Protein 6T02 (pdb70)

Organism: Homo sapiens (NCBI:txid9606)

Sequence (319 aa):
GTSKLKYVLQDARFFLIKSNNHENVSLAKAKGVWSTLPVNEKKLNLAFRSARSVILIFSVRESGKFQGFARLSSESHHGGSPIHWVLGGVFKIDWICRRELPFTKSAHLTNPWNEHKPVKIGRDGQEIELECGTQQLCLLFPPDESIDLYQVIHKMGTSKLKYVLQDARFFLIKSNNHHENVSLAKAKGVWSSTLPVNEKKLNLAFRSARSVILIFSVRESGKFQGFARLSSESHHGGSPIHWVLPAGMSAKMMLGGVFKIDWICRRELPFTKSAHLTNPWNEHKPVKIGRDGQEIELECGTQLCLLFPPDEESIDLYQVIHKM

Foldseek 3Di:
DCVLVVVQLVQEWEWEAEAQDPVQVVLCVVPQKDDDDPVLLVVVLVRVVPTSWYKYFYDYPPPQKTQFMWTFLDRFDDDDDDGPDDPGGMTGIGTQTRHMGGLVQQCVAFFVQVVRHGPVDDDGGRIGDSVSRSVVNVSGDGDVVDDCPVVVVSD/DCPLVCVLQVWEWEWEAEAQDVVQVVLCQVQQKDFDDDVLLVVVLVRVVVTSWYKYWYDYPPPQKIQFMWTFPDRFDPDDDQRPDDDDPPDDSVPTTGMTGIGTQARHIDGLVQQCVAFFVQVVRHGPVDDDGGRIGDSVSRSVVNVSDDHDPVDDCVVVVVSD

Structure (mmCIF, N/CA/C/O backbone):
data_6T02
#
_entry.id   6T02
#
_cell.length_a   39.647
_cell.length_b   103.260
_cell.length_c   42.431
_cell.angle_alpha   90.000
_cell.angle_beta   104.933
_cell.angle_gamma   90.000
#
_symmetry.space_group_name_H-M   'P 1 21 1'
#
loop_
_entity.id
_entity.type
_entity.pdbx_description
1 polymer YTHDC1
2 non-polymer (~{S})-phenyl-[(2~{S})-pyrrolidin-2-yl]methanol
3 non-polymer 'SULFATE ION'
4 water water
#
loop_
_atom_site.group_PDB
_atom_site.id
_atom_site.type_symbol
_atom_site.label_atom_id
_atom_site.label_alt_id
_atom_site.label_comp_id
_atom_site.label_asym_id
_atom_site.label_entity_id
_atom_site.label_seq_id
_atom_site.pdbx_PDB_ins_code
_atom_site.Cartn_x
_atom_site.Cartn_y
_atom_site.Cartn_z
_atom_site.occupancy
_atom_site.B_iso_or_equiv
_atom_site.auth_seq_id
_atom_site.auth_comp_id
_atom_site.auth_asym_id
_atom_site.auth_atom_id
_atom_site.pdbx_PDB_model_num
ATOM 1 N N . GLY A 1 18 ? 3.03642 -41.71893 5.11626 1.000 27.77825 344 GLY A N 1
ATOM 2 C CA . GLY A 1 18 ? 2.00171 -40.70429 5.22704 1.000 21.37476 344 GLY A CA 1
ATOM 3 C C . GLY A 1 18 ? 2.37994 -39.59195 6.18317 1.000 20.87221 344 GLY A C 1
ATOM 4 O O . GLY A 1 18 ? 3.43331 -39.64018 6.81790 1.000 25.80680 344 GLY A O 1
ATOM 5 N N . THR A 1 19 ? 1.51832 -38.58022 6.28628 1.000 17.43217 345 THR A N 1
ATOM 6 C CA . THR A 1 19 ? 1.75452 -37.44764 7.17686 1.000 17.09847 345 THR A CA 1
ATOM 7 C C . THR A 1 19 ? 0.62389 -37.22769 8.17393 1.000 13.39867 345 THR A C 1
ATOM 8 O O . THR A 1 19 ? 0.65462 -36.23758 8.91485 1.000 14.27737 345 THR A O 1
ATOM 12 N N . SER A 1 20 ? -0.37809 -38.10773 8.21050 1.000 13.36989 346 SER A N 1
ATOM 13 C CA . SER A 1 20 ? -1.56937 -37.82149 9.00720 1.000 11.75966 346 SER A CA 1
ATOM 14 C C . SER A 1 20 ? -1.28513 -37.88931 10.50292 1.000 11.12386 346 SER A C 1
ATOM 15 O O . SER A 1 20 ? -1.71740 -37.01236 11.26050 1.000 11.28547 346 SER A O 1
ATOM 18 N N . LYS A 1 21 ? -0.58646 -38.93130 10.96074 1.000 12.00919 347 LYS A N 1
ATOM 19 C CA . LYS A 1 21 ? -0.26673 -38.99802 12.38500 1.000 11.59680 347 LYS A CA 1
ATOM 20 C C . LYS A 1 21 ? 0.64493 -37.84732 12.79595 1.000 11.00955 347 LYS A C 1
ATOM 21 O O . LYS A 1 21 ? 0.50564 -37.29843 13.89557 1.000 11.20236 347 LYS A O 1
ATOM 27 N N . LEU A 1 22 ? 1.58318 -37.47011 11.92530 1.000 11.67389 348 LEU A N 1
ATOM 28 C CA . LEU A 1 22 ? 2.43010 -36.31424 12.20648 1.000 12.04316 348 LEU A CA 1
ATOM 29 C C . LEU A 1 22 ? 1.59258 -35.05081 12.37941 1.000 10.77012 348 LEU A C 1
ATOM 30 O O . LEU A 1 22 ? 1.74925 -34.31757 13.36548 1.000 11.74160 348 LEU A O 1
ATOM 35 N N . LYS A 1 23 ? 0.67005 -34.79338 11.44676 1.000 11.56243 349 LYS A N 1
ATOM 36 C CA . LYS A 1 23 ? -0.19748 -33.62631 11.59139 1.000 13.50409 349 LYS A CA 1
ATOM 37 C C . LYS A 1 23 ? -1.01208 -33.69321 12.87983 1.000 12.55652 349 LYS A C 1
ATOM 38 O O . LYS A 1 23 ? -1.22672 -32.67019 13.54167 1.000 13.44137 349 LYS A O 1
ATOM 44 N N . TYR A 1 24 ? -1.44421 -34.89505 13.26820 1.000 11.97632 350 TYR A N 1
ATOM 45 C CA . TYR A 1 24 ? -2.20501 -35.05307 14.50666 1.000 12.99189 350 TYR A CA 1
ATOM 46 C C . TYR A 1 24 ? -1.36473 -34.68462 15.72495 1.000 12.47032 350 TYR A C 1
ATOM 47 O O . TYR A 1 24 ? -1.84548 -34.00735 16.64143 1.000 13.84535 350 TYR A O 1
ATOM 56 N N . VAL A 1 25 ? -0.10657 -35.11948 15.75356 1.000 12.83958 351 VAL A N 1
ATOM 57 C CA . VAL A 1 25 ? 0.76916 -34.79941 16.87921 1.000 12.04071 351 VAL A CA 1
ATOM 58 C C . VAL A 1 25 ? 1.01262 -33.29745 16.96785 1.000 13.43555 351 VAL A C 1
ATOM 59 O O . VAL A 1 25 ? 1.13421 -32.73479 18.06591 1.000 13.90194 351 VAL A O 1
ATOM 63 N N . LEU A 1 26 ? 1.07421 -32.62466 15.82012 1.000 12.55071 352 LEU A N 1
ATOM 64 C CA . LEU A 1 26 ? 1.38536 -31.20336 15.76466 1.000 13.19358 352 LEU A CA 1
ATOM 65 C C . LEU A 1 26 ? 0.17237 -30.31025 15.95339 1.000 12.70254 352 LEU A C 1
ATOM 66 O O . LEU A 1 26 ? 0.33762 -29.08930 16.07495 1.000 13.63610 352 LEU A O 1
ATOM 71 N N . GLN A 1 27 ? -1.03419 -30.86900 15.96915 1.000 13.68226 353 GLN A N 1
ATOM 72 C CA . GLN A 1 27 ? -2.22687 -30.03864 16.08495 1.000 17.34998 353 GLN A CA 1
ATOM 73 C C . GLN A 1 27 ? -2.23211 -29.31425 17.42657 1.000 14.87477 353 GLN A C 1
ATOM 74 O O . GLN A 1 27 ? -2.06249 -29.92909 18.48151 1.000 17.53684 353 GLN A O 1
ATOM 80 N N . ASP A 1 28 ? -2.37377 -27.99127 17.37680 1.000 18.43206 354 ASP A N 1
ATOM 81 C CA . ASP A 1 28 ? -2.38991 -27.14828 18.56900 1.000 19.22593 354 ASP A CA 1
ATOM 82 C C . ASP A 1 28 ? -1.10659 -27.26140 19.39227 1.000 16.88805 354 ASP A C 1
ATOM 83 O O . ASP A 1 28 ? -1.11666 -26.99491 20.59814 1.000 18.60148 354 ASP A O 1
ATOM 88 N N . ALA A 1 29 ? 0.00334 -27.65729 18.77193 1.000 14.70903 355 ALA A N 1
ATOM 89 C CA . ALA A 1 29 ? 1.26489 -27.77095 19.48681 1.000 12.91219 355 ALA A CA 1
ATOM 90 C C . ALA A 1 29 ? 1.89028 -26.39496 19.68043 1.000 11.12785 355 ALA A C 1
ATOM 91 O O . ALA A 1 29 ? 1.52396 -25.41612 19.02506 1.000 13.96474 355 ALA A O 1
ATOM 93 N N . ARG A 1 30 ? 2.83983 -26.32874 20.60350 1.000 10.04609 356 ARG A N 1
ATOM 94 C CA . ARG A 1 30 ? 3.75895 -25.20933 20.68334 1.000 11.27743 356 ARG A CA 1
ATOM 95 C C . ARG A 1 30 ? 5.14118 -25.66597 20.24750 1.000 10.14050 356 ARG A C 1
ATOM 96 O O . ARG A 1 30 ? 5.48471 -26.84852 20.35645 1.000 10.59681 356 ARG A O 1
ATOM 104 N N . PHE A 1 31 ? 5.91562 -24.72509 19.71970 1.000 9.66211 357 PHE A N 1
ATOM 105 C CA . PHE A 1 31 ? 7.17959 -25.00708 19.05832 1.000 9.40433 357 PHE A CA 1
ATOM 106 C C . PHE A 1 31 ? 8.24094 -24.06983 19.60229 1.000 9.34499 357 PHE A C 1
ATOM 107 O O . PHE A 1 31 ? 7.99615 -22.86696 19.74237 1.000 9.33911 357 PHE A O 1
ATOM 115 N N . PHE A 1 32 ? 9.42235 -24.61353 19.88339 1.000 9.36045 358 PHE A N 1
ATOM 116 C CA . PHE A 1 32 ? 10.54542 -23.83360 20.37657 1.000 9.36836 358 PHE A CA 1
ATOM 117 C C . PHE A 1 32 ? 11.81291 -24.19271 19.61685 1.000 9.87903 358 PHE A C 1
ATOM 118 O O . PHE A 1 32 ? 12.11840 -25.37476 19.40585 1.000 9.62699 358 PHE A O 1
ATOM 126 N N . LEU A 1 33 ? 12.55439 -23.15854 19.23644 1.000 9.42162 359 LEU A N 1
ATOM 127 C CA . LEU A 1 33 ? 13.83799 -23.31829 18.58149 1.000 10.08881 359 LEU A CA 1
ATOM 128 C C . LEU A 1 33 ? 14.89308 -23.60635 19.64003 1.000 10.43493 359 LEU A C 1
ATOM 129 O O . LEU A 1 33 ? 15.00470 -22.87457 20.63069 1.000 13.01270 359 LEU A O 1
ATOM 134 N N . ILE A 1 34 ? 15.66250 -24.67516 19.43976 1.000 10.23787 360 ILE A N 1
ATOM 135 C CA . ILE A 1 34 ? 16.76487 -25.03417 20.32590 1.000 11.49192 360 ILE A CA 1
ATOM 136 C C . ILE A 1 34 ? 18.04614 -24.83124 19.53768 1.000 11.55436 360 ILE A C 1
ATOM 137 O O . ILE A 1 34 ? 18.21493 -25.4207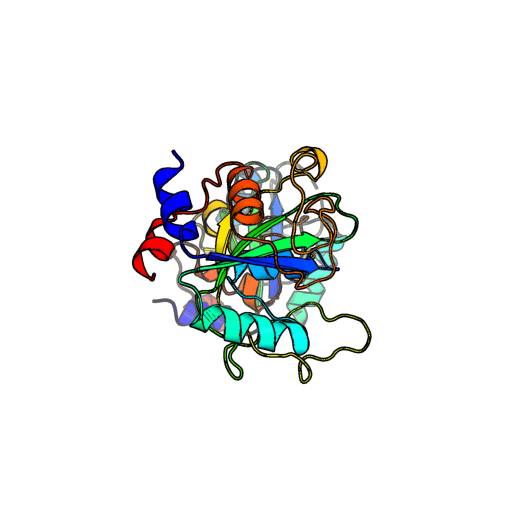4 18.46470 1.000 12.41965 360 ILE A O 1
ATOM 142 N N . LYS A 1 35 ? 18.93243 -23.97880 20.03946 1.000 12.53924 361 LYS A N 1
ATOM 143 C CA . LYS A 1 35 ? 20.20563 -23.69616 19.39016 1.000 15.20312 361 LYS A CA 1
ATOM 144 C C . LYS A 1 35 ? 21.30415 -24.31315 20.23715 1.000 16.29703 361 LYS A C 1
ATOM 145 O O . LYS A 1 35 ? 21.47327 -23.94271 21.40526 1.000 17.52919 361 LYS A O 1
ATOM 151 N N . SER A 1 36 ? 22.02799 -25.26557 19.65744 1.000 16.97245 362 SER A N 1
ATOM 152 C CA . SER A 1 36 ? 23.07383 -25.99154 20.35795 1.000 18.32523 362 SER A CA 1
ATOM 153 C C . SER A 1 36 ? 24.43600 -25.60200 19.80466 1.000 17.26494 362 SER A C 1
ATOM 154 O O . SER A 1 36 ? 24.58401 -25.36398 18.60368 1.000 16.66488 362 SER A O 1
ATOM 157 N N . ASN A 1 37 ? 25.42922 -25.53925 20.68573 1.000 17.62783 363 ASN A N 1
ATOM 158 C CA . ASN A 1 37 ? 26.76662 -25.14853 20.26338 1.000 22.24777 363 ASN A CA 1
ATOM 159 C C . ASN A 1 37 ? 27.57909 -26.29783 19.68256 1.000 22.07173 363 ASN A C 1
ATOM 160 O O . ASN A 1 37 ? 28.68473 -26.05220 19.19062 1.000 24.13464 363 ASN A O 1
ATOM 165 N N . ASN A 1 38 ? 27.08005 -27.53265 19.71229 1.000 17.73812 364 ASN A N 1
ATOM 166 C CA . ASN A 1 38 ? 27.89165 -28.61551 19.16962 1.000 21.46435 364 ASN A CA 1
ATOM 167 C C . ASN A 1 38 ? 27.04083 -29.82255 18.80138 1.000 17.88585 364 ASN A C 1
ATOM 168 O O . ASN A 1 38 ? 26.04805 -30.14074 19.46213 1.000 19.30595 364 ASN A O 1
ATOM 173 N N . HIS A 1 39 ? 27.47527 -30.49860 17.73728 1.000 16.74111 365 HIS A N 1
ATOM 174 C CA . HIS A 1 39 ? 26.80153 -31.69732 17.25227 1.000 15.33100 365 HIS A CA 1
ATOM 175 C C . HIS A 1 39 ? 26.79244 -32.80676 18.29066 1.000 14.83561 365 HIS A C 1
ATOM 176 O O . HIS A 1 39 ? 25.86046 -33.61337 18.31840 1.000 14.95803 365 HIS A O 1
ATOM 183 N N . GLU A 1 40 ? 27.81799 -32.86867 19.14556 1.000 14.95862 366 GLU A N 1
ATOM 184 C CA . GLU A 1 40 ? 27.89664 -33.95028 20.12235 1.000 16.42997 366 GLU A CA 1
ATOM 185 C C . GLU A 1 40 ? 26.69085 -33.95450 21.05623 1.000 14.05886 366 GLU A C 1
ATOM 186 O O . GLU A 1 40 ? 26.17308 -35.01950 21.40666 1.000 14.31897 366 GLU A O 1
ATOM 188 N N . ASN A 1 41 ? 26.22214 -32.77515 21.46715 1.000 14.27138 367 ASN A N 1
ATOM 189 C CA . ASN A 1 41 ? 25.10279 -32.74026 22.40225 1.000 13.58703 367 ASN A CA 1
ATOM 190 C C . ASN A 1 41 ? 23.79742 -33.12577 21.71686 1.000 12.34596 367 ASN A C 1
ATOM 191 O O . ASN A 1 41 ? 22.94663 -33.78684 22.31774 1.000 12.15187 367 ASN A O 1
ATOM 196 N N . VAL A 1 42 ? 23.62020 -32.71890 20.45961 1.000 13.17907 368 VAL A N 1
ATOM 197 C CA . VAL A 1 42 ? 22.43889 -33.14761 19.71794 1.000 13.04709 368 VAL A CA 1
ATOM 198 C C . VAL A 1 42 ? 22.48160 -34.65086 19.47338 1.000 13.25115 368 VAL A C 1
ATOM 199 O O . VAL A 1 42 ? 21.45610 -35.33372 19.55278 1.000 12.69931 368 VAL A O 1
ATOM 203 N N . SER A 1 43 ? 23.67002 -35.19137 19.18797 1.000 12.75229 369 SER A N 1
ATOM 204 C CA . SER A 1 43 ? 23.81722 -36.63688 19.03291 1.000 15.08460 369 SER A CA 1
ATOM 205 C C . SER A 1 43 ? 23.43925 -37.37379 20.31209 1.000 14.37395 369 SER A C 1
ATOM 206 O O . SER A 1 43 ? 22.73087 -38.38907 20.27189 1.000 14.08763 369 SER A O 1
ATOM 209 N N . LEU A 1 44 ? 23.91152 -36.87890 21.45902 1.000 13.89414 370 LEU A N 1
ATOM 210 C CA . LEU A 1 44 ? 23.54170 -37.46694 22.74038 1.000 15.94612 370 LEU A CA 1
ATOM 211 C C . LEU A 1 44 ? 22.03660 -37.39206 22.95813 1.000 14.65017 370 LEU A C 1
ATOM 212 O O . LEU A 1 44 ? 21.41665 -38.35317 23.42779 1.000 14.16689 370 LEU A O 1
ATOM 217 N N . ALA A 1 45 ? 21.43175 -36.25022 22.62310 1.000 12.87753 371 ALA A N 1
ATOM 218 C CA . ALA A 1 45 ? 19.99063 -36.09232 22.78293 1.000 11.82306 371 ALA A CA 1
ATOM 219 C C . ALA A 1 45 ? 19.22803 -37.07863 21.90623 1.000 11.22437 371 ALA A C 1
ATOM 220 O O . ALA A 1 45 ? 18.18957 -37.61316 22.31304 1.000 12.26762 371 ALA A O 1
ATOM 222 N N . LYS A 1 46 ? 19.72783 -37.31143 20.68757 1.000 12.80211 372 LYS A N 1
ATOM 223 C CA . LYS A 1 46 ? 19.10603 -38.27153 19.77931 1.000 12.26015 372 LYS A CA 1
ATOM 224 C C . LYS A 1 46 ? 19.22447 -39.69746 20.30338 1.000 16.14350 372 LYS A C 1
ATOM 225 O O . LYS A 1 46 ? 18.28688 -40.49174 20.16878 1.000 15.52171 372 LYS A O 1
ATOM 231 N N . ALA A 1 47 ? 20.36682 -40.03612 20.90358 1.000 13.44215 373 ALA A N 1
ATOM 232 C CA . ALA A 1 47 ? 20.59062 -41.39354 21.39081 1.000 15.67852 373 ALA A CA 1
ATOM 233 C C . ALA A 1 47 ? 19.83574 -41.66800 22.68495 1.000 16.04242 373 ALA A C 1
ATOM 234 O O . ALA A 1 47 ? 19.32321 -42.77614 22.88448 1.000 18.77296 373 ALA A O 1
ATOM 236 N N . LYS A 1 48 ? 19.76499 -40.68470 23.58061 1.000 14.83294 374 LYS A N 1
ATOM 237 C CA . LYS A 1 48 ? 19.25061 -40.90880 24.92700 1.000 16.29123 374 LYS A CA 1
ATOM 238 C C . LYS A 1 48 ? 17.84484 -40.36397 25.14623 1.000 15.43618 374 LYS A C 1
ATOM 239 O O . LYS A 1 48 ? 17.22834 -40.67254 26.17333 1.000 16.59592 374 LYS A O 1
ATOM 242 N N . GLY A 1 49 ? 17.32322 -39.57077 24.21623 1.000 14.09734 375 GLY A N 1
ATOM 243 C CA . GLY A 1 49 ? 15.98914 -39.02136 24.37572 1.000 14.79826 375 GLY A CA 1
ATOM 244 C C . GLY A 1 49 ? 15.87509 -38.02583 25.50846 1.000 12.28300 375 GLY A C 1
ATOM 245 O O . GLY A 1 49 ? 14.91159 -38.08254 26.28265 1.000 12.72540 375 GLY A O 1
ATOM 246 N N . VAL A 1 50 ? 16.84014 -37.11829 25.62574 1.000 12.78962 376 VAL A N 1
ATOM 247 C CA . VAL A 1 50 ? 16.87616 -36.15364 26.71607 1.000 13.31505 376 VAL A CA 1
ATOM 248 C C . VAL A 1 50 ? 17.34797 -34.80997 26.18626 1.000 12.55415 376 VAL A C 1
ATOM 249 O O . VAL A 1 50 ? 18.06762 -34.73111 25.18657 1.000 13.29275 376 VAL A O 1
ATOM 253 N N . TRP A 1 51 ? 16.95954 -33.74847 26.88889 1.000 13.02875 377 TRP A N 1
ATOM 254 C CA . TRP A 1 51 ? 17.52022 -32.42980 26.65828 1.000 12.74368 377 TRP A CA 1
ATOM 255 C C . TRP A 1 51 ? 17.59604 -31.68140 27.97982 1.000 11.81321 377 TRP A C 1
ATOM 256 O O . TRP A 1 51 ? 16.81821 -31.93903 28.90122 1.000 13.44229 377 TRP A O 1
ATOM 267 N N . SER A 1 52 ? 18.55496 -30.76730 28.06564 1.000 12.97737 378 SER A N 1
ATOM 268 C CA . SER A 1 52 ? 18.71738 -29.88823 29.21516 1.000 13.31087 378 SER A CA 1
ATOM 269 C C . SER A 1 52 ? 19.10647 -28.52312 28.67575 1.000 15.13626 378 SER A C 1
ATOM 270 O O . SER A 1 52 ? 19.83184 -28.44072 27.68575 1.000 14.31325 378 SER A O 1
ATOM 273 N N . THR A 1 53 ? 18.60993 -27.45652 29.30660 1.000 13.68780 379 THR A N 1
ATOM 274 C CA . THR A 1 53 ? 18.77119 -26.10243 28.78805 1.000 16.76752 379 THR A CA 1
ATOM 275 C C . THR A 1 53 ? 19.01383 -25.14770 29.95253 1.000 17.11214 379 THR A C 1
ATOM 276 O O . THR A 1 53 ? 19.01143 -25.54450 31.11913 1.000 17.29378 379 THR A O 1
ATOM 280 N N . LEU A 1 54 ? 19.24213 -23.87785 29.62931 1.000 17.69099 380 LEU A N 1
ATOM 281 C CA . LEU A 1 54 ? 19.52463 -22.89839 30.66827 1.000 17.69890 380 LEU A CA 1
ATOM 282 C C . LEU A 1 54 ? 18.24957 -22.56597 31.44655 1.000 16.12794 380 LEU A C 1
ATOM 283 O O . LEU A 1 54 ? 17.13942 -22.80246 30.96391 1.000 14.43624 380 LEU A O 1
ATOM 288 N N . PRO A 1 55 ? 18.39130 -22.04228 32.67343 1.000 18.94771 381 PRO A N 1
ATOM 289 C CA . PRO A 1 55 ? 17.20891 -21.88495 33.54178 1.000 18.55512 381 PRO A CA 1
ATOM 290 C C . PRO A 1 55 ? 16.07304 -21.07232 32.94670 1.000 13.61218 381 PRO A C 1
ATOM 291 O O . PRO A 1 55 ? 14.91058 -21.43054 33.15495 1.000 14.77354 381 PRO A O 1
ATOM 295 N N . VAL A 1 56 ? 16.36113 -20.00060 32.20594 1.000 17.01618 382 VAL A N 1
ATOM 296 C CA . VAL A 1 56 ? 15.27753 -19.19697 31.63783 1.000 16.80364 382 VAL A CA 1
ATOM 297 C C . VAL A 1 56 ? 14.42737 -20.03269 30.68796 1.000 16.34188 382 VAL A C 1
ATOM 298 O O . VAL A 1 56 ? 13.19094 -19.96546 30.70457 1.000 16.51110 382 VAL A O 1
ATOM 302 N N . ASN A 1 57 ? 15.07263 -20.85134 29.86012 1.000 13.83192 383 ASN A N 1
ATOM 303 C CA . ASN A 1 57 ? 14.33179 -21.68425 28.92816 1.000 14.83231 383 ASN A CA 1
ATOM 304 C C . ASN A 1 57 ? 13.68472 -22.87280 29.61555 1.000 12.81468 383 ASN A C 1
ATOM 305 O O . ASN A 1 57 ? 12.60138 -23.29971 29.20450 1.000 14.37543 383 ASN A O 1
ATOM 310 N N . GLU A 1 58 ? 14.32601 -23.41979 30.65200 1.000 13.63148 384 GLU A N 1
ATOM 311 C CA . GLU A 1 58 ? 13.71984 -24.52391 31.38586 1.000 14.10139 384 GLU A CA 1
ATOM 312 C C . GLU A 1 58 ? 12.37558 -24.11287 31.96655 1.000 12.00642 384 GLU A C 1
ATOM 313 O O . GLU A 1 58 ? 11.39744 -24.85506 31.87160 1.000 12.86004 384 GLU A O 1
ATOM 319 N N . LYS A 1 59 ? 12.30272 -22.91077 32.54276 1.000 13.18964 385 LYS A N 1
ATOM 320 C CA . LYS A 1 59 ? 11.04242 -22.43092 33.09988 1.000 15.17756 385 LYS A CA 1
ATOM 321 C C . LYS A 1 59 ? 9.98494 -22.26042 32.01748 1.000 13.93959 385 LYS A C 1
ATOM 322 O O . LYS A 1 59 ? 8.82361 -22.62865 32.21638 1.000 14.70469 385 LYS A O 1
ATOM 328 N N . LYS A 1 60 ? 10.36956 -21.70796 30.86335 1.000 13.10660 386 LYS A N 1
ATOM 329 C CA . LYS A 1 60 ? 9.42119 -21.52889 29.76639 1.000 13.62490 386 LYS A CA 1
ATOM 330 C C . LYS A 1 60 ? 8.90236 -22.86637 29.25963 1.000 11.92649 386 LYS A C 1
ATOM 331 O O . LYS A 1 60 ? 7.70605 -23.01629 28.98735 1.000 12.43549 386 LYS A O 1
ATOM 337 N N . LEU A 1 61 ? 9.79494 -23.84983 29.10798 1.000 12.02278 387 LEU A N 1
ATOM 338 C CA . LEU A 1 61 ? 9.37803 -25.15111 28.58986 1.000 12.04654 387 LEU A CA 1
ATOM 339 C C . LEU A 1 61 ? 8.48358 -25.88991 29.57724 1.000 10.84328 387 LEU A C 1
ATOM 340 O O . LEU A 1 61 ? 7.54110 -26.57780 29.17224 1.000 12.70609 387 LEU A O 1
ATOM 345 N N . ASN A 1 62 ? 8.76471 -25.77074 30.87870 1.000 12.26533 388 ASN A N 1
ATOM 346 C CA . ASN A 1 62 ? 7.90081 -26.40968 31.86509 1.000 13.02782 388 ASN A CA 1
ATOM 347 C C . ASN A 1 62 ? 6.49832 -25.81131 31.82933 1.000 13.26754 388 ASN A C 1
ATOM 348 O O . ASN A 1 62 ? 5.50284 -26.54205 31.87221 1.000 13.36739 388 ASN A O 1
ATOM 353 N N . LEU A 1 63 ? 6.40081 -24.48215 31.72815 1.000 13.41212 389 LEU A N 1
ATOM 354 C CA . LEU A 1 63 ? 5.09591 -23.83853 31.58876 1.000 13.74557 389 LEU A CA 1
ATOM 355 C C . LEU A 1 63 ? 4.36920 -24.34205 30.34916 1.000 14.44044 389 LEU A C 1
ATOM 356 O O . LEU A 1 63 ? 3.17647 -24.66632 30.39644 1.000 15.99368 389 LEU A O 1
ATOM 361 N N . ALA A 1 64 ? 5.07976 -24.41390 29.22355 1.000 14.40943 390 ALA A N 1
ATOM 362 C CA . ALA A 1 64 ? 4.45101 -24.84193 27.98007 1.000 13.46810 390 ALA A CA 1
ATOM 363 C C . ALA A 1 64 ? 4.01819 -26.30032 28.04801 1.000 14.85572 390 ALA A C 1
ATOM 364 O O . ALA A 1 64 ? 2.95627 -26.65981 27.52427 1.000 15.05306 390 ALA A O 1
ATOM 366 N N . PHE A 1 65 ? 4.82568 -27.15343 28.68531 1.000 13.14560 391 PHE A N 1
ATOM 367 C CA . PHE A 1 65 ? 4.48599 -28.57215 28.75831 1.000 13.52395 391 PHE A CA 1
ATOM 368 C C . PHE A 1 65 ? 3.15683 -28.79360 29.46244 1.000 14.66135 391 PHE A C 1
ATOM 369 O O . PHE A 1 65 ? 2.38204 -29.67809 29.08074 1.000 16.50108 391 PHE A O 1
ATOM 377 N N . ARG A 1 66 ? 2.88184 -28.00262 30.49958 1.000 17.13812 392 ARG A N 1
ATOM 378 C CA . ARG A 1 66 ? 1.69287 -28.23234 31.31016 1.000 19.83981 392 ARG A CA 1
ATOM 379 C C . ARG A 1 66 ? 0.42243 -27.82294 30.58675 1.000 23.71312 392 ARG A C 1
ATOM 380 O O . ARG A 1 66 ? -0.64893 -28.36795 30.87270 1.000 26.90546 392 ARG A O 1
ATOM 388 N N . SER A 1 67 ? 0.51005 -26.87345 29.65938 1.000 21.67293 393 SER A N 1
ATOM 389 C CA . SER A 1 67 ? -0.69244 -26.32364 29.04741 1.000 24.36725 393 SER A CA 1
ATOM 390 C C . SER A 1 67 ? -0.99626 -26.86767 27.65783 1.000 23.80139 393 SER A C 1
ATOM 391 O O . SER A 1 67 ? -2.17296 -26.97481 27.29939 1.000 26.26464 393 SER A O 1
ATOM 394 N N . ALA A 1 68 ? 0.01143 -27.23248 26.87325 1.000 17.90208 394 ALA A N 1
ATOM 395 C CA . ALA A 1 68 ? -0.19502 -27.59110 25.47846 1.000 16.49676 394 ALA A CA 1
ATOM 396 C C . ALA A 1 68 ? -0.19055 -29.10390 25.30374 1.000 16.82642 394 ALA A C 1
ATOM 397 O O . ALA A 1 68 ? 0.47633 -29.82940 26.04328 1.000 16.48084 394 ALA A O 1
ATOM 399 N N . ARG A 1 69 ? -0.92293 -29.57750 24.29252 1.000 16.56645 395 ARG A N 1
ATOM 400 C CA . ARG A 1 69 ? -1.01023 -31.02278 24.09876 1.000 18.41704 395 ARG A CA 1
ATOM 401 C C . ARG A 1 69 ? 0.29099 -31.61897 23.56608 1.000 16.77425 395 ARG A C 1
ATOM 402 O O . ARG A 1 69 ? 0.57036 -32.79509 23.81468 1.000 16.88297 395 ARG A O 1
ATOM 410 N N . SER A 1 70 ? 1.09969 -30.82852 22.85117 1.000 14.84270 396 SER A N 1
ATOM 411 C CA . SER A 1 70 ? 2.44979 -31.21169 22.45175 1.000 13.01374 396 SER A CA 1
ATOM 412 C C . SER A 1 70 ? 3.33389 -29.97697 22.50631 1.000 13.10087 396 SER A C 1
ATOM 413 O O . SER A 1 70 ? 2.90835 -28.89156 22.10393 1.000 12.43834 396 SER A O 1
ATOM 416 N N . VAL A 1 71 ? 4.55972 -30.14428 22.99716 1.000 11.41676 397 VAL A N 1
ATOM 417 C CA . VAL A 1 71 ? 5.59088 -29.11367 22.92773 1.000 10.30982 397 VAL A CA 1
ATOM 418 C C . VAL A 1 71 ? 6.72422 -29.68619 22.10017 1.000 10.00738 397 VAL A C 1
ATOM 419 O O . VAL A 1 71 ? 7.28319 -30.73578 22.44870 1.000 11.06790 397 VAL A O 1
ATOM 423 N N . ILE A 1 72 ? 7.04818 -29.01420 21.00200 1.000 9.52673 398 ILE A N 1
ATOM 424 C CA . ILE A 1 72 ? 7.99596 -29.51292 20.01297 1.000 9.48433 398 ILE A CA 1
ATOM 425 C C . ILE A 1 72 ? 9.26334 -28.67664 20.10446 1.000 8.60421 398 ILE A C 1
ATOM 426 O O . ILE A 1 72 ? 9.19717 -27.44117 20.06360 1.000 10.01226 398 ILE A O 1
ATOM 431 N N . LEU A 1 73 ? 10.40993 -29.34421 20.22653 1.000 9.30278 399 LEU A N 1
ATOM 432 C CA . LEU A 1 73 ? 11.72155 -28.71926 20.15660 1.000 9.05799 399 LEU A CA 1
ATOM 433 C C . LEU A 1 73 ? 12.29939 -28.97546 18.77124 1.000 8.84032 399 LEU A C 1
ATOM 434 O O . LEU A 1 73 ? 12.39009 -30.13168 18.33881 1.000 9.63431 399 LEU A O 1
ATOM 439 N N . ILE A 1 74 ? 12.69408 -27.90891 18.08113 1.000 9.43215 400 ILE A N 1
ATOM 440 C CA . ILE A 1 74 ? 13.31484 -27.99900 16.76201 1.000 9.63499 400 ILE A CA 1
ATOM 441 C C . ILE A 1 74 ? 14.77336 -27.60230 16.92480 1.000 8.97210 400 ILE A C 1
ATOM 442 O O . ILE A 1 74 ? 15.06857 -26.46313 17.31197 1.000 10.53309 400 ILE A O 1
ATOM 447 N N . PHE A 1 75 ? 15.68628 -28.53319 16.63464 1.000 9.07289 401 PHE A N 1
ATOM 448 C CA . PHE A 1 75 ? 17.09606 -28.38885 16.98301 1.000 9.99900 401 PHE A CA 1
ATOM 449 C C . PHE A 1 75 ? 17.92627 -27.85762 15.82919 1.000 10.65404 401 PHE A C 1
ATOM 450 O O . PHE A 1 75 ? 17.77413 -28.29956 14.68783 1.000 10.71991 401 PHE A O 1
ATOM 458 N N . SER A 1 76 ? 18.84725 -26.94802 16.14378 1.000 10.36396 402 SER A N 1
ATOM 459 C CA . SER A 1 76 ? 19.82656 -26.50979 15.16078 1.000 10.35294 402 SER A CA 1
ATOM 460 C C . SER A 1 76 ? 21.17537 -26.29177 15.83122 1.000 11.09472 402 SER A C 1
ATOM 461 O O . SER A 1 76 ? 21.27512 -25.56720 16.82733 1.000 12.48016 402 SER A O 1
ATOM 464 N N . VAL A 1 77 ? 22.20959 -26.92252 15.28031 1.000 11.82152 403 VAL A N 1
ATOM 465 C CA . VAL A 1 77 ? 23.58092 -26.72511 15.74197 1.000 14.16354 403 VAL A CA 1
ATOM 466 C C . VAL A 1 77 ? 24.13392 -25.45039 15.12190 1.000 16.28396 403 VAL A C 1
ATOM 467 O O . VAL A 1 77 ? 24.12508 -25.28905 13.89646 1.000 15.14458 403 VAL A O 1
ATOM 471 N N . ARG A 1 78 ? 24.62412 -24.54898 15.97089 1.000 17.48437 404 ARG A N 1
ATOM 472 C CA . ARG A 1 78 ? 25.13583 -23.26860 15.50048 1.000 19.71631 404 ARG A CA 1
ATOM 473 C C . ARG A 1 78 ? 26.21644 -23.47603 14.44765 1.000 21.11441 404 ARG A C 1
ATOM 474 O O . ARG A 1 78 ? 27.06094 -24.36922 14.56401 1.000 21.49329 404 ARG A O 1
ATOM 476 N N . GLU A 1 79 ? 26.16454 -22.65109 13.40172 1.000 24.69688 405 GLU A N 1
ATOM 477 C CA . GLU A 1 79 ? 27.07686 -22.64060 12.26074 1.000 27.82802 405 GLU A CA 1
ATOM 478 C C . GLU A 1 79 ? 26.89160 -23.81356 11.30499 1.000 24.64819 405 GLU A C 1
ATOM 479 O O . GLU A 1 79 ? 27.60018 -23.87960 10.29411 1.000 26.37964 405 GLU A O 1
ATOM 485 N N . SER A 1 80 ? 25.96729 -24.74112 11.57664 1.000 19.68404 406 SER A N 1
ATOM 486 C CA . SER A 1 80 ? 25.76373 -25.85721 10.65980 1.000 18.34064 406 SER A CA 1
ATOM 487 C C . SER A 1 80 ? 24.93768 -25.47355 9.44050 1.000 15.64572 406 SER A C 1
ATOM 488 O O . SER A 1 80 ? 24.96563 -26.19541 8.43991 1.000 16.16999 406 SER A O 1
ATOM 491 N N . GLY A 1 81 ? 24.18431 -24.37550 9.50957 1.000 15.23249 407 GLY A N 1
ATOM 492 C CA . GLY A 1 81 ? 23.29565 -24.03522 8.41771 1.000 15.06529 407 GLY A CA 1
ATOM 493 C C . GLY A 1 81 ? 22.10750 -24.95501 8.26678 1.000 12.87969 407 GLY A C 1
ATOM 494 O O . GLY A 1 81 ? 21.46118 -24.95608 7.21726 1.000 13.67559 407 GLY A O 1
ATOM 495 N N . LYS A 1 82 ? 21.80069 -25.75718 9.28659 1.000 12.85868 408 LYS A N 1
ATOM 496 C CA . LYS A 1 82 ? 20.74285 -26.74766 9.17067 1.000 12.34418 408 LYS A CA 1
ATOM 497 C C . LYS A 1 82 ? 20.04030 -26.91923 10.51045 1.000 10.77964 408 LYS A C 1
ATOM 498 O O . LYS A 1 82 ? 20.57520 -26.57776 11.57058 1.000 11.65390 408 LYS A O 1
ATOM 504 N N . PHE A 1 83 ? 18.82652 -27.46189 10.43989 1.000 11.27476 409 PHE A N 1
ATOM 505 C CA . PHE A 1 83 ? 18.18932 -28.09126 11.58769 1.000 9.81093 409 PHE A CA 1
ATOM 506 C C . PHE A 1 83 ? 18.55139 -29.57379 11.56415 1.000 10.45367 409 PHE A C 1
ATOM 507 O O . PHE A 1 83 ? 18.68704 -30.17068 10.49129 1.000 12.12922 409 PHE A O 1
ATOM 515 N N . GLN A 1 84 ? 18.70946 -30.17224 12.74825 1.000 10.38772 410 GLN A N 1
ATOM 516 C CA . GLN A 1 84 ? 19.08051 -31.58255 12.84724 1.000 10.99778 410 GLN A CA 1
ATOM 517 C C . GLN A 1 84 ? 17.90905 -32.49582 13.17266 1.000 10.23491 410 GLN A C 1
ATOM 518 O O . GLN A 1 84 ? 18.09767 -33.71572 13.23999 1.000 12.18929 410 GLN A O 1
ATOM 524 N N . GLY A 1 85 ? 16.71683 -31.95191 13.36872 1.000 9.70036 411 GLY A N 1
ATOM 525 C CA . GLY A 1 85 ? 15.53805 -32.74835 13.61716 1.000 10.09526 411 GLY A CA 1
ATOM 526 C C . GLY A 1 85 ? 14.64437 -32.08629 14.63899 1.000 9.16952 411 GLY A C 1
ATOM 527 O O . GLY A 1 85 ? 14.86429 -30.93945 15.03941 1.000 10.15214 411 GLY A O 1
ATOM 528 N N . PHE A 1 86 ? 13.59448 -32.79766 15.04694 1.000 9.57780 412 PHE A N 1
ATOM 529 C CA . PHE A 1 86 ? 12.67718 -32.25309 16.03694 1.000 9.68799 412 PHE A CA 1
ATOM 530 C C . PHE A 1 86 ? 12.09085 -33.37163 16.88664 1.000 10.22395 412 PHE A C 1
ATOM 531 O O . PHE A 1 86 ? 12.01194 -34.52908 16.46129 1.000 9.76222 412 PHE A O 1
ATOM 539 N N . ALA A 1 87 ? 11.68424 -33.00354 18.10066 1.000 9.71596 413 ALA A N 1
ATOM 540 C CA . ALA A 1 87 ? 11.26648 -33.95061 19.12020 1.000 10.28590 413 ALA A CA 1
ATOM 541 C C . ALA A 1 87 ? 10.16408 -33.32204 19.96123 1.000 10.43288 413 ALA A C 1
ATOM 542 O O . ALA A 1 87 ? 10.02742 -32.09616 20.02737 1.000 10.66330 413 ALA A O 1
ATOM 544 N N . ARG A 1 88 ? 9.40516 -34.17036 20.64376 1.000 11.02821 414 ARG A N 1
ATOM 545 C CA . ARG A 1 88 ? 8.30751 -33.74253 21.50275 1.000 10.68376 414 ARG A CA 1
ATOM 546 C C . ARG A 1 88 ? 8.65657 -34.01156 22.96127 1.000 11.27836 414 ARG A C 1
ATOM 547 O O . ARG A 1 88 ? 9.08880 -35.11734 23.30308 1.000 11.91762 414 ARG A O 1
ATOM 555 N N . LEU A 1 89 ? 8.46144 -33.01012 23.82044 1.000 10.71510 415 LEU A N 1
ATOM 556 C CA . LEU A 1 89 ? 8.63814 -33.22547 25.25422 1.000 12.72996 415 LEU A CA 1
ATOM 557 C C . LEU A 1 89 ? 7.68492 -34.30354 25.74832 1.000 12.07029 415 LEU A C 1
ATOM 558 O O . LEU A 1 89 ? 6.48256 -34.26239 25.47840 1.000 12.56843 415 LEU A O 1
ATOM 563 N N . SER A 1 90 ? 8.22191 -35.26464 26.49072 1.000 13.93119 416 SER A N 1
ATOM 564 C CA . SER A 1 90 ? 7.39568 -36.24890 27.16877 1.000 15.30798 416 SER A CA 1
ATOM 565 C C . SER A 1 90 ? 7.34071 -36.03796 28.67625 1.000 15.22291 416 SER A C 1
ATOM 566 O O . SER A 1 90 ? 6.61415 -36.76355 29.36425 1.000 18.83811 416 SER A O 1
ATOM 569 N N . SER A 1 91 ? 8.06144 -35.05142 29.20261 1.000 14.65485 417 SER A N 1
ATOM 570 C CA . SER A 1 91 ? 8.05064 -34.76668 30.63021 1.000 16.36078 417 SER A CA 1
ATOM 571 C C . SER A 1 91 ? 8.45698 -33.31795 30.84415 1.000 16.48643 417 SER A C 1
ATOM 572 O O . SER A 1 91 ? 9.02298 -32.67862 29.95529 1.000 16.04603 417 SER A O 1
ATOM 575 N N . GLU A 1 92 ? 8.14073 -32.80648 32.03366 1.000 15.80509 418 GLU A N 1
ATOM 576 C CA . GLU A 1 92 ? 8.78995 -31.61096 32.54368 1.000 17.33876 418 GLU A CA 1
ATOM 577 C C . GLU A 1 92 ? 10.23299 -31.94224 32.91158 1.000 15.27205 418 GLU A C 1
ATOM 578 O O . GLU A 1 92 ? 10.65210 -33.10371 32.90140 1.000 17.43302 418 GLU A O 1
ATOM 584 N N . SER A 1 93 ? 10.99871 -30.91640 33.26471 1.000 16.15673 419 SER A N 1
ATOM 585 C CA . SER A 1 93 ? 12.37889 -31.15757 33.66118 1.000 16.06954 419 SER A CA 1
ATOM 586 C C . SER A 1 93 ? 12.43770 -31.77870 35.05099 1.000 15.77261 419 SER A C 1
ATOM 587 O O . SER A 1 93 ? 11.62503 -31.47595 35.92802 1.000 18.64716 419 SER A O 1
ATOM 590 N N . HIS A 1 94 ? 13.41536 -32.65793 35.24791 1.000 17.51480 420 HIS A N 1
ATOM 591 C CA . HIS A 1 94 ? 13.59446 -33.32037 36.52986 1.000 18.81765 420 HIS A CA 1
ATOM 592 C C . HIS A 1 94 ? 15.07691 -33.49574 36.81255 1.000 23.22910 420 HIS A C 1
ATOM 593 O O . HIS A 1 94 ? 15.88432 -33.66469 35.89542 1.000 20.71944 420 HIS A O 1
ATOM 600 N N . HIS A 1 95 ? 15.41956 -33.45860 38.09732 1.000 21.25291 421 HIS A N 1
ATOM 601 C CA . HIS A 1 95 ? 16.78377 -33.59790 38.57895 1.000 26.35167 421 HIS A CA 1
ATOM 602 C C . HIS A 1 95 ? 16.97973 -34.96926 39.21264 1.000 33.58784 421 HIS A C 1
ATOM 603 O O . HIS A 1 95 ? 16.01987 -35.67742 39.52843 1.000 30.96216 421 HIS A O 1
ATOM 610 N N . GLY A 1 96 ? 18.24710 -35.33289 39.40039 1.000 36.06381 422 GLY A N 1
ATOM 611 C CA . GLY A 1 96 ? 18.60260 -36.51312 40.16340 1.000 42.62936 422 GLY A CA 1
ATOM 612 C C . GLY A 1 96 ? 18.56921 -37.82434 39.41279 1.000 47.76594 422 GLY A C 1
ATOM 613 O O . GLY A 1 96 ? 18.75201 -38.87728 40.03536 1.000 42.47207 422 GLY A O 1
ATOM 614 N N . GLY A 1 97 ? 18.34713 -37.80241 38.10355 1.000 48.23131 423 GLY A N 1
ATOM 615 C CA . GLY A 1 97 ? 18.28346 -39.00862 37.30614 1.000 50.49340 423 GLY A CA 1
ATOM 616 C C . GLY A 1 97 ? 19.64653 -39.46722 36.83567 1.000 47.71305 423 GLY A C 1
ATOM 617 O O . GLY A 1 97 ? 20.68771 -39.06353 37.36216 1.000 46.11260 423 GLY A O 1
ATOM 618 N N . SER A 1 98 ? 19.63250 -40.33282 35.82638 1.000 47.58187 424 SER A N 1
ATOM 619 C CA . SER A 1 98 ? 20.87244 -40.82423 35.24525 1.000 45.35853 424 SER A CA 1
ATOM 620 C C . SER A 1 98 ? 21.67656 -39.64601 34.70528 1.000 49.18465 424 SER A C 1
ATOM 621 O O . SER A 1 98 ? 21.13277 -38.82490 33.95273 1.000 45.07165 424 SER A O 1
ATOM 624 N N . PRO A 1 99 ? 22.94938 -39.51463 35.06907 1.000 46.97992 425 PRO A N 1
ATOM 625 C CA . PRO A 1 99 ? 23.73976 -38.38527 34.57179 1.000 44.12704 425 PRO A CA 1
ATOM 626 C C . PRO A 1 99 ? 23.93990 -38.47572 33.06863 1.000 42.40924 425 PRO A C 1
ATOM 627 O O . PRO A 1 99 ? 23.93500 -39.55842 32.47756 1.000 38.86728 425 PRO A O 1
ATOM 631 N N . ILE A 1 100 ? 24.10756 -37.31093 32.45013 1.000 37.18384 426 ILE A N 1
ATOM 632 C CA . ILE A 1 100 ? 24.31413 -37.19609 31.01276 1.000 32.92003 426 ILE A CA 1
ATOM 633 C C . ILE A 1 100 ? 25.64812 -36.50305 30.78672 1.000 30.82807 426 ILE A C 1
ATOM 634 O O . ILE A 1 100 ? 25.89005 -35.41974 31.33109 1.000 29.94306 426 ILE A O 1
ATOM 639 N N . HIS A 1 101 ? 26.50877 -37.12271 29.98191 1.000 30.42024 427 HIS A N 1
ATOM 640 C CA . HIS A 1 101 ? 27.85578 -36.60165 29.75174 1.000 32.02044 427 HIS A CA 1
ATOM 641 C C . HIS A 1 101 ? 27.86079 -35.56564 28.62495 1.000 30.03265 427 HIS A C 1
ATOM 642 O O . HIS A 1 101 ? 28.50192 -35.72979 27.58679 1.000 28.97964 427 HIS A O 1
ATOM 649 N N . TRP A 1 102 ? 27.12635 -34.47704 28.85768 1.000 25.22020 428 TRP A N 1
ATOM 650 C CA . TRP A 1 102 ? 27.09032 -33.36911 27.91395 1.000 25.55033 428 TRP A CA 1
ATOM 651 C C . TRP A 1 102 ? 28.48743 -32.78351 27.72247 1.000 30.39417 428 TRP A C 1
ATOM 652 O O . TRP A 1 102 ? 29.37713 -32.93585 28.56422 1.000 31.05513 428 TRP A O 1
ATOM 663 N N . VAL A 1 103 ? 28.66825 -32.09016 26.60118 1.000 28.64251 429 VAL A N 1
ATOM 664 C CA . VAL A 1 103 ? 29.84984 -31.26497 26.37219 1.000 29.48798 429 VAL A CA 1
ATOM 665 C C . VAL A 1 103 ? 29.52176 -29.86770 26.88370 1.000 35.40495 429 VAL A C 1
ATOM 666 O O . VAL A 1 103 ? 28.70960 -29.15417 26.28909 1.000 34.86871 429 VAL A O 1
ATOM 670 N N . LEU A 1 104 ? 30.14471 -29.47835 27.99067 1.000 36.24295 430 LEU A N 1
ATOM 671 C CA . LEU A 1 104 ? 29.87368 -28.17879 28.59609 1.000 37.78661 430 LEU A CA 1
ATOM 672 C C . LEU A 1 104 ? 30.43312 -27.03911 27.75236 1.000 39.66209 430 LEU A C 1
ATOM 673 O O . LEU A 1 104 ? 30.16477 -25.86748 28.02132 1.000 44.04914 430 LEU A O 1
ATOM 678 N N . GLY A 1 114 ? 20.79775 -27.48164 34.74700 1.000 29.59102 440 GLY A N 1
ATOM 679 C CA . GLY A 1 114 ? 19.37215 -27.55690 35.00835 1.000 32.04229 440 GLY A CA 1
ATOM 680 C C . GLY A 1 114 ? 18.84016 -28.97418 35.03208 1.000 29.74256 440 GLY A C 1
ATOM 681 O O . GLY A 1 114 ? 19.60651 -29.93782 35.06785 1.000 29.19021 440 GLY A O 1
ATOM 682 N N . GLY A 1 115 ? 17.51605 -29.10103 35.02447 1.000 20.45824 441 GLY A N 1
ATOM 683 C CA . GLY A 1 115 ? 16.88284 -30.39736 34.97891 1.000 19.18446 441 GLY A CA 1
ATOM 684 C C . GLY A 1 115 ? 16.94156 -31.00982 33.59627 1.000 16.63697 441 GLY A C 1
ATOM 685 O O . GLY A 1 115 ? 17.38235 -30.40224 32.62101 1.000 17.35966 441 GLY A O 1
ATOM 686 N N . VAL A 1 116 ? 16.47333 -32.24898 33.52178 1.000 17.21901 442 VAL A N 1
ATOM 687 C CA . VAL A 1 116 ? 16.48599 -33.02678 32.29182 1.000 15.74873 442 VAL A CA 1
ATOM 688 C C . VAL A 1 116 ? 15.05290 -33.22273 31.83065 1.000 15.26994 442 VAL A C 1
ATOM 689 O O . VAL A 1 116 ? 14.20427 -33.69400 32.59868 1.000 16.32785 442 VAL A O 1
ATOM 693 N N . PHE A 1 117 ? 14.78475 -32.85375 30.58097 1.000 12.43592 443 PHE A N 1
ATOM 694 C CA . PHE A 1 117 ? 13.51912 -33.15704 29.93344 1.000 12.16494 443 PHE A CA 1
ATOM 695 C C . PHE A 1 117 ? 13.67312 -34.46751 29.17688 1.000 12.85989 443 PHE A C 1
ATOM 696 O O . PHE A 1 117 ? 14.65026 -34.65232 28.44547 1.000 13.77219 443 PHE A O 1
ATOM 704 N N . LYS A 1 118 ? 12.70344 -35.35598 29.31838 1.000 13.13065 444 LYS A N 1
ATOM 705 C CA . LYS A 1 118 ? 12.63114 -36.49175 28.41540 1.000 14.06791 444 LYS A CA 1
ATOM 706 C C . LYS A 1 118 ? 11.93737 -36.05173 27.13420 1.000 12.84078 444 LYS A C 1
ATOM 707 O O . LYS A 1 118 ? 10.98549 -35.26474 27.16981 1.000 13.44275 444 LYS A O 1
ATOM 711 N N . ILE A 1 119 ? 12.43376 -36.54428 25.99755 1.000 12.81235 445 ILE A N 1
ATOM 712 C CA . ILE A 1 119 ? 11.88886 -36.19526 24.69077 1.000 11.09073 445 ILE A CA 1
ATOM 713 C C . ILE A 1 119 ? 11.75703 -37.44737 23.83739 1.000 13.13782 445 ILE A C 1
ATOM 714 O O . ILE A 1 119 ? 12.54673 -38.38854 23.95741 1.000 14.88330 445 ILE A O 1
ATOM 719 N N . ASP A 1 120 ? 10.75312 -37.44604 22.96146 1.000 11.67117 446 ASP A N 1
ATOM 720 C CA . ASP A 1 120 ? 10.58459 -38.46524 21.93478 1.000 13.69368 446 ASP A CA 1
ATOM 721 C C . ASP A 1 120 ? 10.85695 -37.82434 20.58793 1.000 12.75612 446 ASP A C 1
ATOM 722 O O . ASP A 1 120 ? 10.18302 -36.86004 20.20953 1.000 12.22948 446 ASP A O 1
ATOM 727 N N . TRP A 1 121 ? 11.82248 -38.36424 19.86372 1.000 12.10255 447 TRP A N 1
ATOM 728 C CA . TRP A 1 121 ? 12.15641 -37.81264 18.56465 1.000 12.29056 447 TRP A CA 1
ATOM 729 C C . TRP A 1 121 ? 11.04885 -38.10638 17.56165 1.000 12.51464 447 TRP A C 1
ATOM 730 O O . TRP A 1 121 ? 10.46849 -39.19681 17.54638 1.000 13.59441 447 TRP A O 1
ATOM 741 N N . ILE A 1 122 ? 10.73471 -37.10803 16.74047 1.000 11.40318 448 ILE A N 1
ATOM 742 C CA . ILE A 1 122 ? 9.76117 -37.25920 15.66714 1.000 12.17233 448 ILE A CA 1
ATOM 743 C C . ILE A 1 122 ? 10.48653 -37.35379 14.33364 1.000 12.92777 448 ILE A C 1
ATOM 744 O O . ILE A 1 122 ? 10.03212 -38.04580 13.41433 1.000 13.78898 448 ILE A O 1
ATOM 749 N N . CYS A 1 123 ? 11.62315 -36.67315 14.21964 1.000 11.31576 449 CYS A N 1
ATOM 750 C CA . CYS A 1 123 ? 12.41283 -36.70449 12.99472 1.000 12.44015 449 CYS A CA 1
ATOM 751 C C . CYS A 1 123 ? 13.86550 -36.50142 13.38211 1.000 11.28642 449 CYS A C 1
ATOM 752 O O . CYS A 1 123 ? 14.19347 -35.49871 14.02566 1.000 11.86830 449 CYS A O 1
ATOM 755 N N . ARG A 1 124 ? 14.72554 -37.44543 13.00012 1.000 12.45503 450 ARG A N 1
ATOM 756 C CA . ARG A 1 124 ? 16.15487 -37.33430 13.23981 1.000 12.23143 450 ARG A CA 1
ATOM 757 C C . ARG A 1 124 ? 16.92550 -36.93731 11.98801 1.000 11.17982 450 ARG A C 1
ATOM 758 O O . ARG A 1 124 ? 18.15459 -37.00806 11.98747 1.000 13.91981 450 ARG A O 1
ATOM 766 N N . ARG A 1 125 ? 16.23897 -36.55862 10.91557 1.000 12.97474 451 ARG A N 1
ATOM 767 C CA . ARG A 1 125 ? 16.88736 -36.15858 9.67603 1.000 13.75958 451 ARG A CA 1
ATOM 768 C C . ARG A 1 125 ? 17.03315 -34.64259 9.62331 1.000 12.17151 451 ARG A C 1
ATOM 769 O O . ARG A 1 125 ? 16.23059 -33.90221 10.20272 1.000 13.54603 451 ARG A O 1
ATOM 777 N N . GLU A 1 126 ? 18.07210 -34.18707 8.92845 1.000 13.11240 452 GLU A N 1
ATOM 778 C CA . GLU A 1 126 ? 18.37272 -32.76705 8.86089 1.000 14.72996 452 GLU A CA 1
ATOM 779 C C . GLU A 1 126 ? 17.53510 -32.06432 7.79013 1.000 14.08689 452 GLU A C 1
ATOM 780 O O . GLU A 1 126 ? 17.00388 -32.67701 6.86044 1.000 15.48125 452 GLU A O 1
ATOM 786 N N . LEU A 1 127 ? 17.40797 -30.74970 7.95049 1.000 12.06250 453 LEU A N 1
ATOM 787 C CA . LEU A 1 127 ? 16.77678 -29.86491 6.97787 1.000 12.32631 453 LEU A CA 1
ATOM 788 C C . LEU A 1 127 ? 17.64979 -28.62843 6.82597 1.000 12.44832 453 LEU A C 1
ATOM 789 O O . LEU A 1 127 ? 17.87966 -27.91235 7.80682 1.000 11.75834 453 LEU A O 1
ATOM 794 N N . PRO A 1 128 ? 18.15787 -28.34194 5.63322 1.000 13.00150 454 PRO A N 1
ATOM 795 C CA . PRO A 1 128 ? 18.98521 -27.14457 5.46376 1.000 13.66187 454 PRO A CA 1
ATOM 796 C C . PRO A 1 128 ? 18.15264 -25.87365 5.54129 1.000 11.85233 454 PRO A C 1
ATOM 797 O O . PRO A 1 128 ? 17.00090 -25.82925 5.10407 1.000 13.34502 454 PRO A O 1
ATOM 801 N N . PHE A 1 129 ? 18.76405 -24.83173 6.11176 1.000 12.16365 455 PHE A N 1
ATOM 802 C CA . PHE A 1 129 ? 18.09505 -23.53711 6.21845 1.000 13.90418 455 PHE A CA 1
ATOM 803 C C . PHE A 1 129 ? 17.63156 -23.02917 4.85702 1.000 16.22229 455 PHE A C 1
ATOM 804 O O . PHE A 1 129 ? 16.64999 -22.28245 4.77330 1.000 16.48920 455 PHE A O 1
ATOM 812 N N . THR A 1 130 ? 18.32794 -23.39988 3.77931 1.000 15.27654 456 THR A N 1
ATOM 813 C CA . THR A 1 130 ? 17.91496 -22.94499 2.45508 1.000 16.80645 456 THR A CA 1
ATOM 814 C C . THR A 1 130 ? 16.49238 -23.37072 2.10633 1.000 17.60084 456 THR A C 1
ATOM 815 O O . THR A 1 130 ? 15.84841 -22.71170 1.28333 1.000 19.44691 456 THR A O 1
ATOM 819 N N . LYS A 1 131 ? 15.98308 -24.44345 2.71626 1.000 14.90380 457 LYS A N 1
ATOM 820 C CA . LYS A 1 131 ? 14.64614 -24.94727 2.43452 1.000 14.99574 457 LYS A CA 1
ATOM 821 C C . LYS A 1 131 ? 13.55658 -24.27692 3.25982 1.000 14.63651 457 LYS A C 1
ATOM 822 O O . LYS A 1 131 ? 12.37377 -24.45964 2.95445 1.000 14.94183 457 LYS A O 1
ATOM 826 N N . SER A 1 132 ? 13.91709 -23.52708 4.29934 1.000 14.13991 458 SER A N 1
ATOM 827 C CA . SER A 1 132 ? 12.93596 -22.85586 5.14295 1.000 12.13704 458 SER A CA 1
ATOM 828 C C . SER A 1 132 ? 12.94896 -21.34495 4.94481 1.000 14.34296 458 SER A C 1
ATOM 829 O O . SER A 1 132 ? 12.39171 -20.60908 5.76493 1.000 13.35660 458 SER A O 1
ATOM 832 N N . ALA A 1 133 ? 13.56389 -20.87070 3.85568 1.000 15.43300 459 ALA A N 1
ATOM 833 C CA . ALA A 1 133 ? 13.73528 -19.43826 3.64231 1.000 14.99201 459 ALA A CA 1
ATOM 834 C C . ALA A 1 133 ? 12.41518 -18.70641 3.44723 1.000 14.93955 459 ALA A C 1
ATOM 835 O O . ALA A 1 133 ? 12.37836 -17.48285 3.60876 1.000 17.58029 459 ALA A O 1
ATOM 837 N N . HIS A 1 134 ? 11.34628 -19.41071 3.09788 1.000 13.88600 460 HIS A N 1
ATOM 838 C CA . HIS A 1 134 ? 10.03127 -18.81542 2.91098 1.000 14.75167 460 HIS A CA 1
ATOM 839 C C . HIS A 1 134 ? 9.20546 -18.76352 4.19046 1.000 14.42488 460 HIS A C 1
ATOM 840 O O . HIS A 1 134 ? 8.06047 -18.30009 4.14893 1.000 15.06745 460 HIS A O 1
ATOM 847 N N . LEU A 1 135 ? 9.73194 -19.24632 5.31662 1.000 12.99772 461 LEU A N 1
ATOM 848 C CA . LEU A 1 135 ? 8.98559 -19.28206 6.57049 1.000 13.65663 461 LEU A CA 1
ATOM 849 C C . LEU A 1 135 ? 9.48481 -18.18386 7.49745 1.000 12.59989 461 LEU A C 1
ATOM 850 O O . LEU A 1 135 ? 10.67247 -18.13919 7.83663 1.000 14.52867 461 LEU A O 1
ATOM 855 N N . THR A 1 136 ? 8.58070 -17.29267 7.89025 1.000 12.12749 462 THR A N 1
ATOM 856 C CA . THR A 1 136 ? 8.87503 -16.22418 8.83083 1.000 11.72766 462 THR A CA 1
ATOM 857 C C . THR A 1 136 ? 8.18186 -16.50434 10.15631 1.000 10.86357 462 THR A C 1
ATOM 858 O O . THR A 1 136 ? 7.08391 -17.06096 10.19390 1.000 11.61560 462 THR A O 1
ATOM 862 N N . ASN A 1 137 ? 8.83205 -16.09468 11.24262 1.000 10.31657 463 ASN A N 1
ATOM 863 C CA . ASN A 1 137 ? 8.32487 -16.33770 12.58753 1.000 10.13109 463 ASN A CA 1
ATOM 864 C C . ASN A 1 137 ? 7.76816 -15.04443 13.16928 1.000 10.29235 463 ASN A C 1
ATOM 865 O O . ASN A 1 137 ? 8.54102 -14.15582 13.56726 1.000 10.22342 463 ASN A O 1
ATOM 870 N N . PRO A 1 138 ? 6.44166 -14.90273 13.23718 1.000 10.38714 464 PRO A N 1
ATOM 871 C CA . PRO A 1 138 ? 5.84162 -13.68919 13.81643 1.000 10.70438 464 PRO A CA 1
ATOM 872 C C . PRO A 1 138 ? 6.31878 -13.35867 15.21573 1.000 9.57127 464 PRO A C 1
ATOM 873 O O . PRO A 1 138 ? 6.34130 -12.18039 15.58317 1.000 11.29645 464 PRO A O 1
ATOM 877 N N . TRP A 1 139 ? 6.68685 -14.35139 16.02114 1.000 9.57322 465 TRP A N 1
ATOM 878 C CA . TRP A 1 139 ? 7.12884 -14.05228 17.37656 1.000 10.18994 465 TRP A CA 1
ATOM 879 C C . TRP A 1 139 ? 8.57646 -13.60901 17.45033 1.000 9.74129 465 TRP A C 1
ATOM 880 O O . TRP A 1 139 ? 9.05058 -13.28268 18.54443 1.000 10.96894 465 TRP A O 1
ATOM 891 N N . ASN A 1 140 ? 9.28560 -13.59679 16.32872 1.000 9.70943 466 ASN A N 1
ATOM 892 C CA . ASN A 1 140 ? 10.61313 -13.00546 16.25837 1.000 10.59125 466 ASN A CA 1
ATOM 893 C C . ASN A 1 140 ? 10.66906 -11.98182 15.13702 1.000 9.39644 466 ASN A C 1
ATOM 894 O O . ASN A 1 140 ? 11.51481 -12.04811 14.23938 1.000 10.26884 466 ASN A O 1
ATOM 899 N N . GLU A 1 141 ? 9.74507 -11.01973 15.17032 1.000 10.36367 467 GLU A N 1
ATOM 900 C CA . GLU A 1 141 ? 9.73573 -9.89126 14.23957 1.000 10.72881 467 GLU A CA 1
ATOM 901 C C . GLU A 1 141 ? 9.62162 -10.31327 12.77905 1.000 10.89519 467 GLU A C 1
ATOM 902 O O . GLU A 1 141 ? 10.06130 -9.58297 11.88026 1.000 10.76877 467 GLU A O 1
ATOM 908 N N . HIS A 1 142 ? 9.04773 -11.48564 12.51859 1.000 10.21972 468 HIS A N 1
ATOM 909 C CA . HIS A 1 142 ? 8.89390 -12.00834 11.16406 1.000 11.49854 468 HIS A CA 1
ATOM 910 C C . HIS A 1 142 ? 10.22758 -12.23250 10.46337 1.000 11.60442 468 HIS A C 1
ATOM 911 O O . HIS A 1 142 ? 10.29662 -12.21194 9.22977 1.000 12.54644 468 HIS A O 1
ATOM 918 N N . LYS A 1 143 ? 11.28724 -12.42484 11.23796 1.000 10.28148 469 LYS A N 1
ATOM 919 C CA . LYS A 1 143 ? 12.55401 -12.86396 10.68423 1.000 11.10497 469 LYS A CA 1
ATOM 920 C C . LYS A 1 143 ? 12.43536 -14.31704 10.22214 1.000 9.76224 469 LYS A C 1
ATOM 921 O O . LYS A 1 143 ? 11.54394 -15.04919 10.66234 1.000 10.25285 469 LYS A O 1
ATOM 927 N N . PRO A 1 144 ? 13.31430 -14.76035 9.31680 1.000 11.00676 470 PRO A N 1
ATOM 928 C CA . PRO A 1 144 ? 13.25625 -16.15989 8.87643 1.000 10.65263 470 PRO A CA 1
ATOM 929 C C . PRO A 1 144 ? 13.37413 -17.07343 10.08322 1.000 10.99276 470 PRO A C 1
ATOM 930 O O . PRO A 1 144 ? 14.09674 -16.76932 11.03265 1.000 10.33281 470 PRO A O 1
ATOM 934 N N . VAL A 1 145 ? 12.66201 -18.20605 10.03128 1.000 10.09903 471 VAL A N 1
ATOM 935 C CA . VAL A 1 145 ? 12.51788 -19.04647 11.21971 1.000 11.32613 471 VAL A CA 1
ATOM 936 C C . VAL A 1 145 ? 13.85876 -19.58919 11.70520 1.000 11.37276 471 VAL A C 1
ATOM 937 O O . VAL A 1 145 ? 14.01718 -19.88008 12.89681 1.000 12.33224 471 VAL A O 1
ATOM 941 N N . LYS A 1 146 ? 14.84849 -19.71968 10.80985 1.000 10.94866 472 LYS A N 1
ATOM 942 C CA . LYS A 1 146 ? 16.18250 -20.13561 11.23494 1.000 12.71645 472 LYS A CA 1
ATOM 943 C C . LYS A 1 146 ? 16.81081 -19.15900 12.22279 1.000 12.76608 472 LYS A C 1
ATOM 944 O O . LYS A 1 146 ? 17.71491 -19.55095 12.97028 1.000 14.71858 472 LYS A O 1
ATOM 950 N N . ILE A 1 147 ? 16.36190 -17.90020 12.23928 1.000 12.31042 473 ILE A N 1
ATOM 951 C CA . ILE A 1 147 ? 16.92462 -16.87384 13.11296 1.000 13.03557 473 ILE A CA 1
ATOM 952 C C . ILE A 1 147 ? 16.20543 -16.91559 14.45235 1.000 12.83573 473 ILE A C 1
ATOM 953 O O . ILE A 1 147 ? 14.97176 -16.84943 14.51064 1.000 13.68230 473 ILE A O 1
ATOM 958 N N . GLY A 1 148 ? 16.97207 -16.98793 15.53008 1.000 13.01592 474 GLY A N 1
ATOM 959 C CA . GLY A 1 148 ? 16.38109 -16.95933 16.84623 1.000 14.10344 474 GLY A CA 1
ATOM 960 C C . GLY A 1 148 ? 17.36373 -17.42216 17.88858 1.000 14.17937 474 GLY A C 1
ATOM 961 O O . GLY A 1 148 ? 18.21286 -18.27779 17.61555 1.000 15.99269 474 GLY A O 1
ATOM 962 N N . ARG A 1 149 ? 17.27734 -16.85147 19.07843 1.000 13.06231 475 ARG A N 1
ATOM 963 C CA . ARG A 1 149 ? 18.07105 -17.34473 20.18379 1.000 14.30542 475 ARG A CA 1
ATOM 964 C C . ARG A 1 149 ? 17.53019 -18.69301 20.64625 1.000 12.02147 475 ARG A C 1
ATOM 965 O O . ARG A 1 149 ? 16.38129 -19.06122 20.37744 1.000 13.67218 475 ARG A O 1
ATOM 967 N N . ASP A 1 150 ? 18.38517 -19.43981 21.33847 1.000 12.99616 476 ASP A N 1
ATOM 968 C CA . ASP A 1 150 ? 17.95225 -20.66745 21.99008 1.000 12.82928 476 ASP A CA 1
ATOM 969 C C . ASP A 1 150 ? 16.72317 -20.39584 22.85017 1.000 13.26770 476 ASP A C 1
ATOM 970 O O . ASP A 1 150 ? 16.72703 -19.49078 23.69315 1.000 14.14006 476 ASP A O 1
ATOM 975 N N . GLY A 1 151 ? 15.66288 -21.17420 22.62969 1.000 12.25064 477 GLY A N 1
ATOM 976 C CA . GLY A 1 151 ? 14.42251 -21.01599 23.36206 1.000 13.22751 477 GLY A CA 1
ATOM 977 C C . GLY A 1 151 ? 13.37924 -20.14307 22.69269 1.000 10.99837 477 GLY A C 1
ATOM 978 O O . GLY A 1 151 ? 12.26242 -20.03232 23.21442 1.000 13.14459 477 GLY A O 1
ATOM 979 N N . GLN A 1 152 ? 13.70124 -19.51710 21.56255 1.000 11.47869 478 GLN A N 1
ATOM 980 C CA . GLN A 1 152 ? 12.73403 -18.67246 20.87151 1.000 11.13744 478 GLN A CA 1
ATOM 981 C C . GLN A 1 152 ? 11.49742 -19.48177 20.50628 1.000 9.69774 478 GLN A C 1
ATOM 982 O O . GLN A 1 152 ? 11.60102 -20.53013 19.85995 1.000 10.26091 478 GLN A O 1
ATOM 988 N N . GLU A 1 153 ? 10.32006 -18.99928 20.90205 1.000 10.14575 479 GLU A N 1
ATOM 989 C CA . GLU A 1 153 ? 9.09598 -19.67854 20.50026 1.000 9.52395 479 GLU A CA 1
ATOM 990 C C . GLU A 1 153 ? 8.79670 -19.39029 19.03497 1.000 10.19050 479 GLU A C 1
ATOM 991 O O . GLU A 1 153 ? 9.03342 -18.28324 18.53074 1.000 10.71366 479 GLU A O 1
ATOM 997 N N . ILE A 1 154 ? 8.31126 -20.41326 18.34274 1.000 9.78008 480 ILE A N 1
ATOM 998 C CA . ILE A 1 154 ? 7.93356 -20.32043 16.94259 1.000 10.20975 480 ILE A CA 1
ATOM 999 C C . ILE A 1 154 ? 6.41574 -20.39605 16.87405 1.000 10.50367 480 ILE A C 1
ATOM 1000 O O . ILE A 1 154 ? 5.80580 -21.33832 17.39202 1.000 10.98529 480 ILE A O 1
ATOM 1005 N N . GLU A 1 155 ? 5.80622 -19.39356 16.25157 1.000 11.13256 481 GLU A N 1
ATOM 1006 C CA . GLU A 1 155 ? 4.35858 -19.32422 16.13137 1.000 10.78620 481 GLU A CA 1
ATOM 1007 C C . GLU A 1 155 ? 3.80262 -20.57544 15.43581 1.000 11.04402 481 GLU A C 1
ATOM 1008 O O . GLU A 1 155 ? 4.46614 -21.19664 14.60281 1.000 10.82806 481 GLU A O 1
ATOM 1014 N N . LEU A 1 156 ? 2.55179 -20.91921 15.77284 1.000 11.10096 482 LEU A N 1
ATOM 1015 C CA . LEU A 1 156 ? 1.94709 -22.20608 15.42048 1.000 11.34723 482 LEU A CA 1
ATOM 1016 C C . LEU A 1 156 ? 2.04266 -22.53091 13.93096 1.000 11.26958 482 LEU A C 1
ATOM 1017 O O . LEU A 1 156 ? 2.46571 -23.62991 13.55244 1.000 11.08679 482 LEU A O 1
ATOM 1022 N N . GLU A 1 157 ? 1.62086 -21.60543 13.06706 1.000 12.05300 483 GLU A N 1
ATOM 1023 C CA . GLU A 1 157 ? 1.58776 -21.91881 11.64419 1.000 11.81709 483 GLU A CA 1
ATOM 1024 C C . GLU A 1 157 ? 2.99463 -22.09772 11.09401 1.000 12.99236 483 GLU A C 1
ATOM 1025 O O . GLU A 1 157 ? 3.26623 -23.05536 10.35611 1.000 12.13313 483 GLU A O 1
ATOM 1028 N N . CYS A 1 158 ? 3.90393 -21.19200 11.45570 1.000 11.54150 484 CYS A N 1
ATOM 1029 C CA . CYS A 1 158 ? 5.28856 -21.30386 11.02947 1.000 10.47376 484 CYS A CA 1
ATOM 1030 C C . CYS A 1 158 ? 5.91124 -22.60397 11.52359 1.000 10.94332 484 CYS A C 1
ATOM 1031 O O . CYS A 1 158 ? 6.61211 -23.28896 10.77210 1.000 10.31027 484 CYS A O 1
ATOM 1034 N N . GLY A 1 159 ? 5.68462 -22.94939 12.79167 1.000 9.91263 485 GLY A N 1
ATOM 1035 C CA . GLY A 1 159 ? 6.27371 -24.16373 13.32893 1.000 10.40817 485 GLY A CA 1
ATOM 1036 C C . GLY A 1 159 ? 5.72090 -25.41958 12.68187 1.000 9.97444 485 GLY A C 1
ATOM 1037 O O . GLY A 1 159 ? 6.46464 -26.36665 12.39911 1.000 9.73443 485 GLY A O 1
ATOM 1038 N N . THR A 1 160 ? 4.40698 -25.44935 12.44445 1.000 10.48497 486 THR A N 1
ATOM 1039 C CA . THR A 1 160 ? 3.80376 -26.59134 11.76565 1.000 10.71882 486 THR A CA 1
ATOM 1040 C C . THR A 1 160 ? 4.39000 -26.75211 10.37291 1.000 11.27255 486 THR A C 1
ATOM 1041 O O . THR A 1 160 ? 4.79325 -27.85412 9.97954 1.000 10.88550 486 THR A O 1
ATOM 1045 N N . GLN A 1 161 ? 4.46195 -25.65454 9.61381 1.000 11.23923 487 GLN A N 1
ATOM 1046 C CA A GLN A 1 161 ? 4.99330 -25.76140 8.26464 0.574 12.36848 487 GLN A CA 1
ATOM 1047 C CA B GLN A 1 161 ? 5.01490 -25.69722 8.25974 0.426 12.41248 487 GLN A CA 1
ATOM 1048 C C . GLN A 1 161 ? 6.46987 -26.13847 8.27523 1.000 11.33912 487 GLN A C 1
ATOM 1049 O O . GLN A 1 161 ? 6.91161 -26.90781 7.41554 1.000 11.46395 487 GLN A O 1
ATOM 1060 N N . LEU A 1 162 ? 7.23896 -25.64112 9.24448 1.000 10.55004 488 LEU A N 1
ATOM 1061 C CA . LEU A 1 162 ? 8.64381 -26.01703 9.32592 1.000 10.79388 488 LEU A CA 1
ATOM 1062 C C . LEU A 1 162 ? 8.78942 -27.51417 9.56215 1.000 10.13028 488 LEU A C 1
ATOM 1063 O O . LEU A 1 162 ? 9.57099 -28.18723 8.88227 1.000 11.22815 488 LEU A O 1
ATOM 1068 N N . CYS A 1 163 ? 8.02639 -28.05766 10.51101 1.000 10.35044 489 CYS A N 1
ATOM 1069 C CA . CYS A 1 163 ? 8.12026 -29.48463 10.79216 1.000 11.18913 489 CYS A CA 1
ATOM 1070 C C . CYS A 1 163 ? 7.71562 -30.31943 9.58364 1.000 12.09114 489 CYS A C 1
ATOM 1071 O O . CYS A 1 163 ? 8.30693 -31.37555 9.32680 1.000 11.50875 489 CYS A O 1
ATOM 1074 N N . LEU A 1 164 ? 6.71744 -29.86220 8.82323 1.000 11.65941 490 LEU A N 1
ATOM 1075 C CA . LEU A 1 164 ? 6.27299 -30.60198 7.64691 1.000 12.59361 490 LEU A CA 1
ATOM 1076 C C . LEU A 1 164 ? 7.27614 -30.53784 6.50103 1.000 13.24677 490 LEU A C 1
ATOM 1077 O O . LEU A 1 164 ? 7.19485 -31.34970 5.57039 1.000 14.87643 490 LEU A O 1
ATOM 1082 N N . LEU A 1 165 ? 8.22902 -29.60814 6.54841 1.000 12.02916 491 LEU A N 1
ATOM 1083 C CA . LEU A 1 165 ? 9.26395 -29.53705 5.52420 1.000 13.22238 491 LEU A CA 1
ATOM 1084 C C . LEU A 1 165 ? 10.34748 -30.58832 5.69904 1.000 14.13746 491 LEU A C 1
ATOM 1085 O O . LEU A 1 165 ? 11.04217 -30.90602 4.72808 1.000 13.78604 491 LEU A O 1
ATOM 1090 N N . PHE A 1 166 ? 10.53887 -31.10467 6.90922 1.000 12.24365 492 PHE A N 1
ATOM 1091 C CA . PHE A 1 166 ? 11.59871 -32.07753 7.11518 1.000 11.32876 492 PHE A CA 1
ATOM 1092 C C . PHE A 1 166 ? 11.33924 -33.31473 6.26120 1.000 12.81357 492 PHE A C 1
ATOM 1093 O O . PHE A 1 166 ? 10.18608 -33.71010 6.06419 1.000 12.57956 492 PHE A O 1
ATOM 1101 N N . PRO A 1 167 ? 12.39550 -33.95035 5.76189 1.000 14.21483 493 PRO A N 1
ATOM 1102 C CA . PRO A 1 167 ? 12.23424 -35.24700 5.11472 1.000 15.02308 493 PRO A CA 1
ATOM 1103 C C . PRO A 1 167 ? 11.55192 -36.21523 6.06039 1.000 13.74781 493 PRO A C 1
ATOM 1104 O O . PRO A 1 167 ? 11.79040 -36.18536 7.27689 1.000 14.27020 493 PRO A O 1
ATOM 1108 N N . PRO A 1 168 ? 10.68720 -37.07832 5.54559 1.000 16.87192 494 PRO A N 1
ATOM 1109 C CA . PRO A 1 168 ? 10.05327 -38.07676 6.41067 1.000 15.60618 494 PRO A CA 1
ATOM 1110 C C . PRO A 1 168 ? 11.09536 -38.99589 7.03361 1.000 17.49209 494 PRO A C 1
ATOM 1111 O O . PRO A 1 168 ? 12.07282 -39.38365 6.38982 1.000 15.76913 494 PRO A O 1
ATOM 1115 N N . ASP A 1 169 ? 10.89708 -39.31283 8.31077 1.000 12.89380 495 ASP A N 1
ATOM 1116 C CA . ASP A 1 169 ? 11.76723 -40.23800 9.03877 1.000 11.73143 495 ASP A CA 1
ATOM 1117 C C . ASP A 1 169 ? 11.00669 -41.54982 9.19644 1.000 12.89498 495 ASP A C 1
ATOM 1118 O O . ASP A 1 169 ? 10.22653 -41.72605 10.13477 1.000 12.48259 495 ASP A O 1
ATOM 1123 N N . GLU A 1 170 ? 11.26048 -42.48189 8.28487 1.000 13.32608 496 GLU A N 1
ATOM 1124 C CA . GLU A 1 170 ? 10.52172 -43.73465 8.23400 1.000 14.07166 496 GLU A CA 1
ATOM 1125 C C . GLU A 1 170 ? 10.93377 -44.71542 9.32379 1.000 11.22361 496 GLU A C 1
ATOM 1126 O O . GLU A 1 170 ? 10.32965 -45.79193 9.42810 1.000 13.67129 496 GLU A O 1
ATOM 1132 N N . SER A 1 171 ? 11.92794 -44.37484 10.14689 1.000 11.65768 497 SER A N 1
ATOM 1133 C CA . SER A 1 171 ? 12.27655 -45.20809 11.28873 1.000 12.12075 497 SER A CA 1
ATOM 1134 C C . SER A 1 171 ? 11.37580 -44.97236 12.49461 1.000 13.07521 497 SER A C 1
ATOM 1135 O O . SER A 1 171 ? 11.44526 -45.75150 13.45121 1.000 15.59492 497 SER A O 1
ATOM 1138 N N . ILE A 1 172 ? 10.54013 -43.92288 12.46421 1.000 11.96674 498 ILE A N 1
ATOM 1139 C CA . ILE A 1 172 ? 9.74040 -43.45692 13.59605 1.000 11.87795 498 ILE A CA 1
ATOM 1140 C C . ILE A 1 172 ? 8.33000 -44.00758 13.48026 1.000 10.79948 498 ILE A C 1
ATOM 1141 O O . ILE A 1 172 ? 7.76092 -44.06312 12.38317 1.000 14.19908 498 ILE A O 1
ATOM 1146 N N . ASP A 1 173 ? 7.75412 -44.40653 14.61301 1.000 11.46921 499 ASP A N 1
ATOM 1147 C CA . ASP A 1 173 ? 6.34211 -44.77256 14.69468 1.000 10.99672 499 ASP A CA 1
ATOM 1148 C C . ASP A 1 173 ? 5.68401 -43.84720 15.71438 1.000 10.85464 499 ASP A C 1
ATOM 1149 O O . ASP A 1 173 ? 5.97066 -43.93588 16.90800 1.000 12.66488 499 ASP A O 1
ATOM 1154 N N . LEU A 1 174 ? 4.80336 -42.95269 15.25664 1.000 13.28221 500 LEU A N 1
ATOM 1155 C CA . LEU A 1 174 ? 4.18515 -41.98229 16.16312 1.000 13.62472 500 LEU A CA 1
ATOM 1156 C C . LEU A 1 174 ? 3.02354 -42.54985 16.96411 1.000 14.71449 500 LEU A C 1
ATOM 1157 O O . LEU A 1 174 ? 2.43379 -41.82387 17.77117 1.000 14.49629 500 LEU A O 1
ATOM 1162 N N . TYR A 1 175 ? 2.68807 -43.82445 16.76730 1.000 13.45995 501 TYR A N 1
ATOM 1163 C CA . TYR A 1 175 ? 1.62609 -44.44819 17.54145 1.000 13.22441 501 TYR A CA 1
ATOM 1164 C C . TYR A 1 175 ? 1.86516 -44.28474 19.04047 1.000 13.29040 501 TYR A C 1
ATOM 1165 O O . TYR A 1 175 ? 0.96988 -43.87221 19.78393 1.000 15.15567 501 TYR A O 1
ATOM 1174 N N . GLN A 1 176 ? 3.09023 -44.56579 19.49483 1.000 17.84670 502 GLN A N 1
ATOM 1175 C CA . GLN A 1 176 ? 3.38989 -44.47132 20.92117 1.000 16.87377 502 GLN A CA 1
ATOM 1176 C C . GLN A 1 176 ? 3.37507 -43.02461 21.41670 1.000 16.68991 502 GLN A C 1
ATOM 1177 O O . GLN A 1 176 ? 2.99731 -42.76882 22.56649 1.000 20.00255 502 GLN A O 1
ATOM 1183 N N . VAL A 1 177 ? 3.75566 -42.06757 20.56767 1.000 17.42096 503 VAL A N 1
ATOM 1184 C CA . VAL A 1 177 ? 3.70512 -40.65896 20.95613 1.000 19.23797 503 VAL A CA 1
ATOM 1185 C C . VAL A 1 177 ? 2.26623 -40.17945 21.09019 1.000 18.40269 503 VAL A C 1
ATOM 1186 O O . VAL A 1 177 ? 1.92552 -39.44699 22.02845 1.000 19.05565 503 VAL A O 1
ATOM 1190 N N . ILE A 1 178 ? 1.40211 -40.57117 20.15266 1.000 17.59515 504 ILE A N 1
ATOM 1191 C CA . ILE A 1 178 ? -0.00437 -40.19681 20.24220 1.000 19.05033 504 ILE A CA 1
ATOM 1192 C C . ILE A 1 178 ? -0.59275 -40.64979 21.57369 1.000 19.93887 504 ILE A C 1
ATOM 1193 O O . ILE A 1 178 ? -1.37028 -39.92350 22.20722 1.000 20.97746 504 ILE A O 1
ATOM 1198 N N . HIS A 1 179 ? -0.20870 -41.84160 22.03365 1.000 20.68995 505 HIS A N 1
ATOM 1199 C CA . HIS A 1 179 ? -0.75047 -42.36626 23.28178 1.000 23.19314 505 HIS A CA 1
ATOM 1200 C C . HIS A 1 179 ? -0.29793 -41.57501 24.50422 1.000 26.41066 505 HIS A C 1
ATOM 1201 O O . HIS A 1 179 ? -0.97143 -41.62610 25.53903 1.000 27.07744 505 HIS A O 1
ATOM 1208 N N . LYS A 1 180 ? 0.81424 -40.84417 24.41485 1.000 22.18889 506 LYS A N 1
ATOM 1209 C CA . LYS A 1 180 ? 1.25307 -40.01494 25.53217 1.000 22.97818 506 LYS A CA 1
ATOM 1210 C C . LYS A 1 180 ? 0.51778 -38.68511 25.60903 1.000 26.49416 506 LYS A C 1
ATOM 1211 O O . LYS A 1 180 ? 0.58392 -38.01631 26.64658 1.000 29.36776 506 LYS A O 1
ATOM 1217 N N . MET A 1 181 ? -0.17237 -38.28705 24.54957 1.000 23.21587 507 MET A N 1
ATOM 1218 C CA . MET A 1 181 ? -0.90414 -37.03060 24.54183 1.000 25.99413 507 MET A CA 1
ATOM 1219 C C . MET A 1 181 ? -2.13100 -37.12493 25.44298 1.000 32.91230 507 MET A C 1
ATOM 1220 O O . MET A 1 181 ? -2.42956 -36.20767 26.20816 1.000 34.85757 507 MET A O 1
ATOM 1225 N N . GLY B 1 18 ? 22.84898 -11.62989 -17.53800 1.000 33.36068 344 GLY B N 1
ATOM 1226 C CA . GLY B 1 18 ? 22.53544 -10.54237 -18.44864 1.000 26.67890 344 GLY B CA 1
ATOM 1227 C C . GLY B 1 18 ? 21.15632 -9.97076 -18.20599 1.000 20.04784 344 GLY B C 1
ATOM 1228 O O . GLY B 1 18 ? 20.38759 -10.50998 -17.40890 1.000 28.65016 344 GLY B O 1
ATOM 1229 N N . THR B 1 19 ? 20.82605 -8.88401 -18.90171 1.000 16.64812 345 THR B N 1
ATOM 1230 C CA . THR B 1 19 ? 19.60605 -8.14132 -18.61291 1.000 12.48975 345 THR B CA 1
ATOM 1231 C C . THR B 1 19 ? 18.48862 -8.33672 -19.63357 1.000 11.29767 345 THR B C 1
ATOM 1232 O O . THR B 1 19 ? 17.43758 -7.69646 -19.50347 1.000 10.64470 345 THR B O 1
ATOM 1236 N N . SER B 1 20 ? 18.65692 -9.22613 -20.61968 1.000 10.27597 346 SER B N 1
ATOM 1237 C CA . SER B 1 20 ? 17.62110 -9.39196 -21.63987 1.000 10.22025 346 SER B CA 1
ATOM 1238 C C . SER B 1 20 ? 16.29857 -9.84029 -21.03042 1.000 10.32173 346 SER B C 1
ATOM 1239 O O . SER B 1 20 ? 15.22929 -9.35083 -21.41607 1.000 9.55733 346 SER B O 1
ATOM 1242 N N . LYS B 1 21 ? 16.34926 -10.78451 -20.08781 1.000 9.56278 347 LYS B N 1
ATOM 1243 C CA . LYS B 1 21 ? 15.12750 -11.28129 -19.46088 1.000 9.84566 347 LYS B CA 1
ATOM 1244 C C . LYS B 1 21 ? 14.39995 -10.17271 -18.71214 1.000 9.01861 347 LYS B C 1
ATOM 1245 O O . LYS B 1 21 ? 13.19630 -9.97137 -18.89398 1.000 9.30286 347 LYS B O 1
ATOM 1251 N N . LEU B 1 22 ? 15.10671 -9.46303 -17.83662 1.000 9.80313 348 LEU B N 1
ATOM 1252 C CA . LEU B 1 22 ? 14.44942 -8.41098 -17.07072 1.000 9.97421 348 LEU B CA 1
ATOM 1253 C C . LEU B 1 22 ? 13.92819 -7.30933 -17.98394 1.000 10.11382 348 LEU B C 1
ATOM 1254 O O . LEU B 1 22 ? 12.81777 -6.80195 -17.78366 1.000 9.83408 348 LEU B O 1
ATOM 1259 N N . LYS B 1 23 ? 14.70427 -6.93604 -19.00576 1.000 9.18927 349 LYS B N 1
ATOM 1260 C CA . LYS B 1 23 ? 14.22829 -5.91050 -19.92578 1.000 9.72157 349 LYS B CA 1
ATOM 1261 C C . LYS B 1 23 ? 12.95220 -6.34793 -20.62945 1.000 9.31715 349 LYS B C 1
ATOM 1262 O O . LYS B 1 23 ? 12.06113 -5.52607 -20.86777 1.000 9.59803 349 LYS B O 1
ATOM 1268 N N . TYR B 1 24 ? 12.83684 -7.63636 -20.96334 1.000 9.34038 350 TYR B N 1
ATOM 1269 C CA . TYR B 1 24 ? 11.60053 -8.12912 -21.56197 1.000 9.37394 350 TYR B CA 1
ATOM 1270 C C . TYR B 1 24 ? 10.42255 -8.00775 -20.59359 1.000 9.35933 350 TYR B C 1
ATOM 1271 O O . TYR B 1 24 ? 9.32511 -7.5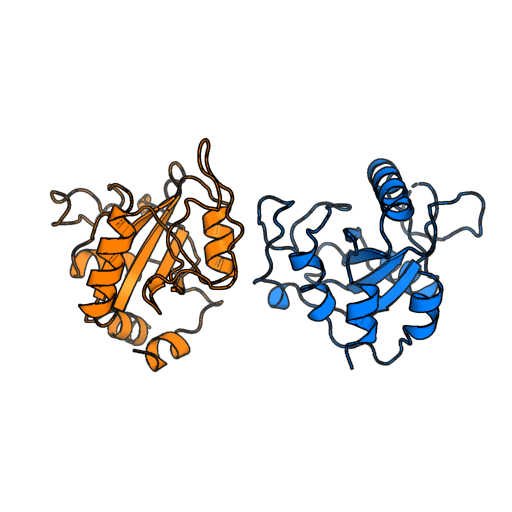8177 -20.98279 1.000 10.08694 350 TYR B O 1
ATOM 1280 N N . VAL B 1 25 ? 10.62956 -8.37868 -19.32778 1.000 9.12319 351 VAL B N 1
ATOM 1281 C CA . VAL B 1 25 ? 9.56288 -8.25473 -18.33360 1.000 9.18926 351 VAL B CA 1
ATOM 1282 C C . VAL B 1 25 ? 9.10099 -6.80921 -18.21216 1.000 10.10412 351 VAL B C 1
ATOM 1283 O O . VAL B 1 25 ? 7.90908 -6.53545 -18.01143 1.000 9.99355 351 VAL B O 1
ATOM 1287 N N . LEU B 1 26 ? 10.02441 -5.86589 -18.34580 1.000 9.59428 352 LEU B N 1
ATOM 1288 C CA . LEU B 1 26 ? 9.73660 -4.45499 -18.12541 1.000 10.24526 352 LEU B CA 1
ATOM 1289 C C . LEU B 1 26 ? 9.35404 -3.68920 -19.38881 1.000 9.93525 352 LEU B C 1
ATOM 1290 O O . LEU B 1 26 ? 9.09188 -2.48565 -19.29250 1.000 10.88841 352 LEU B O 1
ATOM 1295 N N . GLN B 1 27 ? 9.30350 -4.34042 -20.55766 1.000 10.49921 353 GLN B N 1
ATOM 1296 C CA . GLN B 1 27 ? 9.15691 -3.60913 -21.81618 1.000 10.67776 353 GLN B CA 1
ATOM 1297 C C . GLN B 1 27 ? 7.88966 -2.76405 -21.83908 1.000 11.12650 353 GLN B C 1
ATOM 1298 O O . GLN B 1 27 ? 7.89523 -1.63635 -22.35301 1.000 11.33485 353 GLN B O 1
ATOM 1304 N N . ASP B 1 28 ? 6.78940 -3.29793 -21.30902 1.000 11.49643 354 ASP B N 1
ATOM 1305 C CA . ASP B 1 28 ? 5.54018 -2.54570 -21.15851 1.000 11.23083 354 ASP B CA 1
ATOM 1306 C C . ASP B 1 28 ? 5.16954 -2.64122 -19.68892 1.000 11.33551 354 ASP B C 1
ATOM 1307 O O . ASP B 1 28 ? 4.31301 -3.43688 -19.29651 1.000 16.33776 354 ASP B O 1
ATOM 1312 N N . ALA B 1 29 ? 5.82032 -1.83567 -18.86462 1.000 12.22383 355 ALA B N 1
ATOM 1313 C CA . ALA B 1 29 ? 5.58129 -1.88844 -17.43417 1.000 10.31036 355 ALA B CA 1
ATOM 1314 C C . ALA B 1 29 ? 5.13676 -0.53587 -16.90035 1.000 10.50249 355 ALA B C 1
ATOM 1315 O O . ALA B 1 29 ? 5.50492 0.51565 -17.42772 1.000 11.65332 355 ALA B O 1
ATOM 1317 N N . ARG B 1 30 ? 4.33742 -0.58135 -15.83998 1.000 9.40298 356 ARG B N 1
ATOM 1318 C CA . ARG B 1 30 ? 4.11752 0.56122 -14.97140 1.000 8.55089 356 ARG B CA 1
ATOM 1319 C C . ARG B 1 30 ? 4.78106 0.26129 -13.63665 1.000 8.34017 356 ARG B C 1
ATOM 1320 O O . ARG B 1 30 ? 4.89560 -0.90589 -13.24180 1.000 9.44929 356 ARG B O 1
ATOM 1328 N N . PHE B 1 31 ? 5.23957 1.31757 -12.95829 1.000 8.30288 357 PHE B N 1
ATOM 1329 C CA . PHE B 1 31 ? 6.04156 1.19755 -11.75097 1.000 8.63133 357 PHE B CA 1
ATOM 1330 C C . PHE B 1 31 ? 5.45124 2.06997 -10.65849 1.000 8.78126 357 PHE B C 1
ATOM 1331 O O . PHE B 1 31 ? 5.13233 3.23910 -10.89891 1.000 9.07772 357 PHE B O 1
ATOM 1339 N N . PHE B 1 32 ? 5.38105 1.53175 -9.44359 1.000 8.46466 358 PHE B N 1
ATOM 1340 C CA . PHE B 1 32 ? 4.85669 2.25638 -8.29521 1.000 8.46492 358 PHE B CA 1
ATOM 1341 C C . PHE B 1 32 ? 5.79294 2.08772 -7.11461 1.000 8.08231 358 PHE B C 1
ATOM 1342 O O . PHE B 1 32 ? 6.20208 0.96985 -6.78537 1.000 9.63571 358 PHE B O 1
ATOM 1350 N N . LEU B 1 33 ? 6.11145 3.20916 -6.48159 1.000 8.74341 359 LEU B N 1
ATOM 1351 C CA . LEU B 1 33 ? 6.81325 3.18962 -5.21265 1.000 9.02258 359 LEU B CA 1
ATOM 1352 C C . LEU B 1 33 ? 5.87089 2.71999 -4.11735 1.000 9.72500 359 LEU B C 1
ATOM 1353 O O . LEU B 1 33 ? 4.72350 3.17389 -4.03378 1.000 11.96229 359 LEU B O 1
ATOM 1358 N N . ILE B 1 34 ? 6.33577 1.78376 -3.29784 1.000 9.46529 360 ILE B N 1
ATOM 1359 C CA . ILE B 1 34 ? 5.62712 1.37103 -2.09621 1.000 9.03049 360 ILE B CA 1
ATOM 1360 C C . ILE B 1 34 ? 6.45693 1.83080 -0.91472 1.000 9.58497 360 ILE B C 1
ATOM 1361 O O . ILE B 1 34 ? 7.63373 1.46212 -0.79337 1.000 10.49324 360 ILE B O 1
ATOM 1366 N N . LYS B 1 35 ? 5.86305 2.65755 -0.06267 1.000 10.37137 361 LYS B N 1
ATOM 1367 C CA . LYS B 1 35 ? 6.52710 3.13609 1.14112 1.000 9.43952 361 LYS B CA 1
ATOM 1368 C C . LYS B 1 35 ? 5.90633 2.43657 2.34176 1.000 10.31921 361 LYS B C 1
ATOM 1369 O O . LYS B 1 35 ? 4.71302 2.60381 2.62772 1.000 10.81506 361 LYS B O 1
ATOM 1375 N N . SER B 1 36 ? 6.71446 1.64184 3.02347 1.000 11.39097 362 SER B N 1
ATOM 1376 C CA . SER B 1 36 ? 6.27983 0.86829 4.16872 1.000 9.90643 362 SER B CA 1
ATOM 1377 C C . SER B 1 36 ? 6.81304 1.51400 5.43712 1.000 10.88391 362 SER B C 1
ATOM 1378 O O . SER B 1 36 ? 7.91590 2.07036 5.44545 1.000 11.54480 362 SER B O 1
ATOM 1381 N N . ASN B 1 37 ? 6.01563 1.45114 6.50455 1.000 11.32698 363 ASN B N 1
ATOM 1382 C CA . ASN B 1 37 ? 6.45139 1.88700 7.82092 1.000 11.76743 363 ASN B CA 1
ATOM 1383 C C . ASN B 1 37 ? 6.71752 0.71228 8.74834 1.000 10.91700 363 ASN B C 1
ATOM 1384 O O . ASN B 1 37 ? 6.77245 0.88944 9.96945 1.000 13.07648 363 ASN B O 1
ATOM 1389 N N . ASN B 1 38 ? 6.89503 -0.48523 8.19917 1.000 11.62031 364 ASN B N 1
ATOM 1390 C CA . ASN B 1 38 ? 7.12175 -1.64570 9.05129 1.000 11.62722 364 ASN B CA 1
ATOM 1391 C C . ASN B 1 38 ? 7.89335 -2.71643 8.29405 1.000 11.69762 364 ASN B C 1
ATOM 1392 O O . ASN B 1 38 ? 7.33166 -3.41540 7.44230 1.000 12.07142 364 ASN B O 1
ATOM 1397 N N . HIS B 1 39 ? 9.17265 -2.86378 8.64663 1.000 12.23900 365 HIS B N 1
ATOM 1398 C CA A HIS B 1 39 ? 10.02030 -3.90417 8.06427 0.449 13.52703 365 HIS B CA 1
ATOM 1399 C CA B HIS B 1 39 ? 9.98972 -3.89259 8.01531 0.551 13.52519 365 HIS B CA 1
ATOM 1400 C C . HIS B 1 39 ? 9.37745 -5.28193 8.15448 1.000 10.51979 365 HIS B C 1
ATOM 1401 O O . HIS B 1 39 ? 9.59558 -6.13124 7.28114 1.000 11.75992 365 HIS B O 1
ATOM 1414 N N . GLU B 1 40 ? 8.60407 -5.53450 9.22152 1.000 10.00898 366 GLU B N 1
ATOM 1415 C CA . GLU B 1 40 ? 8.00653 -6.85635 9.40322 1.000 9.54916 366 GLU B CA 1
ATOM 1416 C C . GLU B 1 40 ? 7.01862 -7.17830 8.29213 1.000 9.85951 366 GLU B C 1
ATOM 1417 O O . GLU B 1 40 ? 6.91970 -8.32950 7.85966 1.000 10.01976 366 GLU B O 1
ATOM 1423 N N . ASN B 1 41 ? 6.26197 -6.18113 7.83191 1.000 9.12647 367 ASN B N 1
ATOM 1424 C CA . ASN B 1 41 ? 5.31267 -6.42468 6.75160 1.000 9.37348 367 ASN B CA 1
ATOM 1425 C C . ASN B 1 41 ? 6.01235 -6.64057 5.41626 1.000 8.76366 367 ASN B C 1
ATOM 1426 O O . ASN B 1 41 ? 5.54922 -7.43876 4.59095 1.000 8.76002 367 ASN B O 1
ATOM 1431 N N . VAL B 1 42 ? 7.14166 -5.97139 5.19459 1.000 8.59326 368 VAL B N 1
ATOM 1432 C CA . VAL B 1 42 ? 7.93580 -6.27740 4.00883 1.000 8.49370 368 VAL B CA 1
ATOM 1433 C C . VAL B 1 42 ? 8.48432 -7.70117 4.08314 1.000 8.94591 368 VAL B C 1
ATOM 1434 O O . VAL B 1 42 ? 8.47512 -8.43556 3.08544 1.000 8.95940 368 VAL B O 1
ATOM 1438 N N . SER B 1 43 ? 8.92824 -8.13281 5.27059 1.000 9.55087 369 SER B N 1
ATOM 1439 C CA . SER B 1 43 ? 9.39480 -9.51274 5.41089 1.000 9.98595 369 SER B CA 1
ATOM 1440 C C . SER B 1 43 ? 8.28667 -10.50971 5.10366 1.000 10.06458 369 SER B C 1
ATOM 1441 O O . SER B 1 43 ? 8.51281 -11.50881 4.40458 1.000 9.64179 369 SER B O 1
ATOM 1444 N N . LEU B 1 44 ? 7.08313 -10.25699 5.61987 1.000 10.33700 370 LEU B N 1
ATOM 1445 C CA . LEU B 1 44 ? 5.95483 -11.13436 5.34056 1.000 10.08432 370 LEU B CA 1
ATOM 1446 C C . LEU B 1 44 ? 5.62090 -11.13949 3.85195 1.000 9.10640 370 LEU B C 1
ATOM 1447 O O . LEU B 1 44 ? 5.37063 -12.20154 3.26316 1.000 11.10840 370 LEU B O 1
ATOM 1452 N N . ALA B 1 45 ? 5.62963 -9.95960 3.22662 1.000 9.52581 371 ALA B N 1
ATOM 1453 C CA . ALA B 1 45 ? 5.32756 -9.85087 1.80462 1.000 9.36973 371 ALA B CA 1
ATOM 1454 C C . ALA B 1 45 ? 6.34126 -10.61501 0.96435 1.000 8.21217 371 ALA B C 1
ATOM 1455 O O . ALA B 1 45 ? 5.98449 -11.24176 -0.04253 1.000 9.43605 371 ALA B O 1
ATOM 1457 N N . LYS B 1 46 ? 7.61843 -10.53684 1.34837 1.000 8.80359 372 LYS B N 1
ATOM 1458 C CA . LYS B 1 46 ? 8.68334 -11.23207 0.63117 1.000 9.84640 372 LYS B CA 1
ATOM 1459 C C . LYS B 1 46 ? 8.54145 -12.74525 0.72980 1.000 10.31996 372 LYS B C 1
ATOM 1460 O O . LYS B 1 46 ? 8.81011 -13.46532 -0.24331 1.000 10.75186 372 LYS B O 1
ATOM 1466 N N . ALA B 1 47 ? 8.14403 -13.24597 1.89748 1.000 9.59600 373 ALA B N 1
ATOM 1467 C CA . ALA B 1 47 ? 8.03523 -14.68602 2.09640 1.000 10.72090 373 ALA B CA 1
ATOM 1468 C C . ALA B 1 47 ? 6.78973 -15.26175 1.43723 1.000 10.53242 373 ALA B C 1
ATOM 1469 O O . ALA B 1 47 ? 6.83538 -16.36963 0.88419 1.000 12.02834 373 ALA B O 1
ATOM 1471 N N . LYS B 1 48 ? 5.66847 -14.55141 1.50088 1.000 10.18370 374 LYS B N 1
ATOM 1472 C CA . LYS B 1 48 ? 4.38654 -15.09719 1.07792 1.000 11.58298 374 LYS B CA 1
ATOM 1473 C C . LYS B 1 48 ? 3.93570 -14.60504 -0.28802 1.000 11.27861 374 LYS B C 1
ATOM 1474 O O . LYS B 1 48 ? 2.91513 -15.08371 -0.79472 1.000 12.49414 374 LYS B O 1
ATOM 1480 N N . GLY B 1 49 ? 4.64997 -13.65934 -0.88813 1.000 9.36798 375 GLY B N 1
ATOM 1481 C CA . GLY B 1 49 ? 4.28875 -13.20263 -2.21445 1.000 9.20351 375 GLY B CA 1
ATOM 1482 C C . GLY B 1 49 ? 2.96589 -12.46506 -2.27704 1.000 8.51993 375 GLY B C 1
ATOM 1483 O O . GLY B 1 49 ? 2.14254 -12.72919 -3.15994 1.000 8.98067 375 GLY B O 1
ATOM 1484 N N . VAL B 1 50 ? 2.76396 -11.52739 -1.34953 1.000 8.93525 376 VAL B N 1
ATOM 1485 C CA . VAL B 1 50 ? 1.50641 -10.79781 -1.22493 1.000 9.30966 376 VAL B CA 1
ATOM 1486 C C . VAL B 1 50 ? 1.77608 -9.34740 -0.84995 1.000 8.79603 376 VAL B C 1
ATOM 1487 O O . VAL B 1 50 ? 2.77813 -9.02618 -0.20317 1.000 9.78374 376 VAL B O 1
ATOM 1491 N N . TRP B 1 51 ? 0.83986 -8.47163 -1.22297 1.000 8.72597 377 TRP B N 1
ATOM 1492 C CA . TRP B 1 51 ? 0.83112 -7.10744 -0.73304 1.000 8.49178 377 TRP B CA 1
ATOM 1493 C C . TRP B 1 51 ? -0.61274 -6.65454 -0.56211 1.000 8.85498 377 TRP B C 1
ATOM 1494 O O . TRP B 1 51 ? -1.53498 -7.18150 -1.18780 1.000 9.52323 377 TRP B O 1
ATOM 1505 N N . SER B 1 52 ? -0.79353 -5.67428 0.31201 1.000 8.78503 378 SER B N 1
ATOM 1506 C CA A SER B 1 52 ? -2.08564 -5.04610 0.54206 0.153 8.30385 378 SER B CA 1
ATOM 1507 C CA B SER B 1 52 ? -2.08665 -5.05006 0.54149 0.847 8.31739 378 SER B CA 1
ATOM 1508 C C . SER B 1 52 ? -1.80534 -3.59931 0.90221 1.000 9.24123 378 SER B C 1
ATOM 1509 O O . SER B 1 52 ? -0.79430 -3.31039 1.54776 1.000 10.06905 378 SER B O 1
ATOM 1514 N N . THR B 1 53 ? -2.68495 -2.68885 0.47335 1.000 9.64465 379 THR B N 1
ATOM 1515 C CA . THR B 1 53 ? -2.39943 -1.26182 0.60931 1.000 10.38222 379 THR B CA 1
ATOM 1516 C C . THR B 1 53 ? -3.67876 -0.49990 0.93316 1.000 10.19696 379 THR B C 1
ATOM 1517 O O . THR B 1 53 ? -4.74045 -1.08700 1.13842 1.000 12.06373 379 THR B O 1
ATOM 1521 N N . LEU B 1 54 ? -3.55925 0.82324 1.01282 1.000 12.01592 380 LEU B N 1
ATOM 1522 C CA . LEU B 1 54 ? -4.69721 1.67106 1.33024 1.000 12.60638 380 LEU B CA 1
ATOM 1523 C C . LEU B 1 54 ? -5.60909 1.83312 0.11059 1.000 11.15403 380 LEU B C 1
ATOM 1524 O O . LEU B 1 54 ? -5.21492 1.53058 -1.02161 1.000 10.79703 380 LEU B O 1
ATOM 1529 N N . PRO B 1 55 ? -6.85281 2.28981 0.32079 1.000 12.13828 381 PRO B N 1
ATOM 1530 C CA . PRO B 1 55 ? -7.84697 2.22189 -0.76411 1.000 11.55607 381 PRO B CA 1
ATOM 1531 C C . PRO B 1 55 ? -7.46851 2.96869 -2.02718 1.000 11.65711 381 PRO B C 1
ATOM 1532 O O . PRO B 1 55 ? -7.72530 2.46795 -3.12698 1.000 12.40485 381 PRO B O 1
ATOM 1536 N N . VAL B 1 56 ? -6.88689 4.16030 -1.91097 1.000 11.51674 382 VAL B N 1
ATOM 1537 C CA . VAL B 1 56 ? -6.57429 4.92804 -3.11160 1.000 13.94604 382 VAL B CA 1
ATOM 1538 C C . VAL B 1 56 ? -5.54664 4.19174 -3.96367 1.000 11.18457 382 VAL B C 1
ATOM 1539 O O . VAL B 1 56 ? -5.69463 4.08196 -5.18655 1.000 12.37231 382 VAL B O 1
ATOM 1543 N N . ASN B 1 57 ? -4.50619 3.64541 -3.32807 1.000 11.30951 383 ASN B N 1
ATOM 1544 C CA . ASN B 1 57 ? -3.48591 2.92503 -4.07801 1.000 10.48556 383 ASN B CA 1
ATOM 1545 C C . ASN B 1 57 ? -3.98750 1.58231 -4.57445 1.000 8.93953 383 ASN B C 1
ATOM 1546 O O . ASN B 1 57 ? -3.56351 1.12433 -5.63645 1.000 10.70733 383 ASN B O 1
ATOM 1551 N N . GLU B 1 58 ? -4.88993 0.93414 -3.83761 1.000 9.69990 384 GLU B N 1
ATOM 1552 C CA . GLU B 1 58 ? -5.43308 -0.32233 -4.33510 1.000 10.43444 384 GLU B CA 1
ATOM 1553 C C . GLU B 1 58 ? -6.14940 -0.10955 -5.66242 1.000 10.03139 384 GLU B C 1
ATOM 1554 O O . GLU B 1 58 ? -5.96885 -0.88434 -6.61104 1.000 10.87042 384 GLU B O 1
ATOM 1560 N N . LYS B 1 59 ? -6.95984 0.95122 -5.75059 1.000 10.87147 385 LYS B N 1
ATOM 1561 C CA . LYS B 1 59 ? -7.66555 1.24303 -6.99452 1.000 11.51754 385 LYS B CA 1
ATOM 1562 C C . LYS B 1 59 ? -6.68448 1.53843 -8.11825 1.000 11.02291 385 LYS B C 1
ATOM 1563 O O . LYS B 1 59 ? -6.85523 1.06543 -9.24501 1.000 11.89151 385 LYS B O 1
ATOM 1569 N N . LYS B 1 60 ? -5.66103 2.34614 -7.82871 1.000 11.12266 386 LYS B N 1
ATOM 1570 C CA . LYS B 1 60 ? -4.64534 2.66907 -8.82878 1.000 10.69445 386 LYS B CA 1
ATOM 1571 C C . LYS B 1 60 ? -3.95840 1.41441 -9.35005 1.000 10.82989 386 LYS B C 1
ATOM 1572 O O . LYS B 1 60 ? -3.77860 1.24993 -10.56195 1.000 11.56578 386 LYS B O 1
ATOM 1578 N N . LEU B 1 61 ? -3.57057 0.51083 -8.44540 1.000 10.00583 387 LEU B N 1
ATOM 1579 C CA . LEU B 1 61 ? -2.86611 -0.69967 -8.86244 1.000 10.49609 387 LEU B CA 1
ATOM 1580 C C . LEU B 1 61 ? -3.76575 -1.63628 -9.66152 1.000 10.20345 387 LEU B C 1
ATOM 1581 O O . LEU B 1 61 ? -3.30704 -2.29014 -10.60782 1.000 10.49632 387 LEU B O 1
ATOM 1586 N N . ASN B 1 62 ? -5.04704 -1.73139 -9.29365 1.000 10.03758 388 ASN B N 1
ATOM 1587 C CA . ASN B 1 62 ? -5.95455 -2.58674 -10.05413 1.000 10.70828 388 ASN B CA 1
ATOM 1588 C C . ASN B 1 62 ? -6.13994 -2.06765 -11.47505 1.000 11.20330 388 ASN B C 1
ATOM 1589 O O . ASN B 1 62 ? -6.13571 -2.84986 -12.43293 1.000 12.43555 388 ASN B O 1
ATOM 1594 N N . LEU B 1 63 ? -6.29385 -0.74889 -11.63476 1.000 11.62149 389 LEU B N 1
ATOM 1595 C CA . LEU B 1 63 ? -6.36212 -0.17336 -12.97460 1.000 12.16169 389 LEU B CA 1
ATOM 1596 C C . LEU B 1 63 ? -5.06921 -0.42255 -13.73658 1.000 12.20618 389 LEU B C 1
ATOM 1597 O O . LEU B 1 63 ? -5.09408 -0.77639 -14.92089 1.000 12.86527 389 LEU B O 1
ATOM 1602 N N . ALA B 1 64 ? -3.92533 -0.25726 -13.06927 1.000 11.80485 390 ALA B N 1
ATOM 1603 C CA . ALA B 1 64 ? -2.64560 -0.48425 -13.73521 1.000 11.60154 390 ALA B CA 1
ATOM 1604 C C . ALA B 1 64 ? -2.50638 -1.92883 -14.18978 1.000 11.17247 390 ALA B C 1
ATOM 1605 O O . ALA B 1 64 ? -1.99686 -2.19147 -15.28343 1.000 13.06345 390 ALA B O 1
ATOM 1607 N N . PHE B 1 65 ? -2.96981 -2.87717 -13.37148 1.000 10.71362 391 PHE B N 1
ATOM 1608 C CA . PHE B 1 65 ? -2.82911 -4.29229 -13.70286 1.000 11.76424 391 PHE B CA 1
ATOM 1609 C C . PHE B 1 65 ? -3.49470 -4.62635 -15.03473 1.000 12.79852 391 PHE B C 1
ATOM 1610 O O . PHE B 1 65 ? -3.00601 -5.48309 -15.78243 1.000 14.00072 391 PHE B O 1
ATOM 1618 N N . ARG B 1 66 ? -4.60175 -3.95708 -15.35365 1.000 13.39495 392 ARG B N 1
ATOM 1619 C CA . ARG B 1 66 ? -5.32496 -4.17650 -16.60114 1.000 15.56817 392 ARG B CA 1
ATOM 1620 C C . ARG B 1 66 ? -4.82862 -3.30875 -17.75274 1.000 17.96580 392 ARG B C 1
ATOM 1621 O O . ARG B 1 66 ? -5.32628 -3.45956 -18.87421 1.000 24.01585 392 ARG B O 1
ATOM 1629 N N . SER B 1 67 ? -3.86343 -2.41660 -17.52078 1.000 16.07116 393 SER B N 1
ATOM 1630 C CA . SER B 1 67 ? -3.43553 -1.45282 -18.52734 1.000 14.39091 393 SER B CA 1
ATOM 1631 C C . SER B 1 67 ? -2.00714 -1.65328 -19.00213 1.000 15.40607 393 SER B C 1
ATOM 1632 O O . SER B 1 67 ? -1.57564 -0.94180 -19.91953 1.000 18.48812 393 SER B O 1
ATOM 1635 N N . ALA B 1 68 ? -1.25837 -2.56950 -18.39243 1.000 12.62937 394 ALA B N 1
ATOM 1636 C CA . ALA B 1 68 ? 0.13918 -2.77112 -18.72414 1.000 12.87001 394 ALA B CA 1
ATOM 1637 C C . ALA B 1 68 ? 0.46666 -4.24661 -18.59220 1.000 13.35614 394 ALA B C 1
ATOM 1638 O O . ALA B 1 68 ? -0.12499 -4.96228 -17.78045 1.000 12.34335 394 ALA B O 1
ATOM 1640 N N . ARG B 1 69 ? 1.43044 -4.68972 -19.39743 1.000 11.27318 395 ARG B N 1
ATOM 1641 C CA . ARG B 1 69 ? 1.82662 -6.09167 -19.37397 1.000 11.23197 395 ARG B CA 1
ATOM 1642 C C . ARG B 1 69 ? 2.44714 -6.47470 -18.04135 1.000 11.66700 395 ARG B C 1
ATOM 1643 O O . ARG B 1 69 ? 2.31344 -7.62501 -17.60946 1.000 12.05404 395 ARG B O 1
ATOM 1651 N N . SER B 1 70 ? 3.13158 -5.53798 -17.37948 1.000 10.55134 396 SER B N 1
ATOM 1652 C CA . SER B 1 70 ? 3.70355 -5.77577 -16.06056 1.000 10.14661 396 SER B CA 1
ATOM 1653 C C . SER B 1 70 ? 3.45878 -4.56441 -15.18038 1.000 9.64566 396 SER B C 1
ATOM 1654 O O . SER B 1 70 ? 3.61061 -3.43063 -15.63343 1.000 10.14604 396 SER B O 1
ATOM 1657 N N . VAL B 1 71 ? 3.09024 -4.80944 -13.92512 1.000 8.80327 397 VAL B N 1
ATOM 1658 C CA . VAL B 1 71 ? 3.00018 -3.75795 -12.91512 1.000 8.93130 397 VAL B CA 1
ATOM 1659 C C . VAL B 1 71 ? 3.99894 -4.08708 -11.82404 1.000 8.11822 397 VAL B C 1
ATOM 1660 O O . VAL B 1 71 ? 3.93306 -5.16853 -11.22586 1.000 8.47030 397 VAL B O 1
ATOM 1664 N N . ILE B 1 72 ? 4.92858 -3.16616 -11.58351 1.000 8.19596 398 ILE B N 1
ATOM 1665 C CA . ILE B 1 72 ? 6.06104 -3.36622 -10.69613 1.000 8.40887 398 ILE B CA 1
ATOM 1666 C C . ILE B 1 72 ? 5.87522 -2.50846 -9.45670 1.000 8.01826 398 ILE B C 1
ATOM 1667 O O . ILE B 1 72 ? 5.61942 -1.29918 -9.55654 1.000 8.28465 398 ILE B O 1
ATOM 1672 N N . LEU B 1 73 ? 6.04246 -3.12672 -8.29214 1.000 7.83969 399 LEU B N 1
ATOM 1673 C CA . LEU B 1 73 ? 6.07507 -2.43839 -7.00867 1.000 8.31488 399 LEU B CA 1
ATOM 1674 C C . LEU B 1 73 ? 7.52140 -2.39012 -6.53686 1.000 7.71794 399 LEU B C 1
ATOM 1675 O O . LEU B 1 73 ? 8.18255 -3.43094 -6.44770 1.000 8.14196 399 LEU B O 1
ATOM 1680 N N . ILE B 1 74 ? 8.01317 -1.19309 -6.23779 1.000 8.15150 400 ILE B N 1
ATOM 1681 C CA . ILE B 1 74 ? 9.38284 -0.99937 -5.76825 1.000 7.87838 400 ILE B CA 1
ATOM 1682 C C . ILE B 1 74 ? 9.30299 -0.54707 -4.31791 1.000 8.29970 400 ILE B C 1
ATOM 1683 O O . ILE B 1 74 ? 8.76049 0.52443 -4.02908 1.000 8.82231 400 ILE B O 1
ATOM 1688 N N . PHE B 1 75 ? 9.80775 -1.36507 -3.40178 1.000 7.96397 401 PHE B N 1
ATOM 1689 C CA . PHE B 1 75 ? 9.55319 -1.18968 -1.97657 1.000 8.03782 401 PHE B CA 1
ATOM 1690 C C . PHE B 1 75 ? 10.65836 -0.40116 -1.28733 1.000 7.74529 401 PHE B C 1
ATOM 1691 O O . PHE B 1 75 ? 11.85055 -0.65112 -1.50820 1.000 8.33394 401 PHE B O 1
ATOM 1699 N N . SER B 1 76 ? 10.25307 0.50195 -0.39256 1.000 8.94574 402 SER B N 1
ATOM 1700 C CA . SER B 1 76 ? 11.18581 1.18632 0.49273 1.000 9.23884 402 SER B CA 1
ATOM 1701 C C . SER B 1 76 ? 10.56640 1.37177 1.86935 1.000 9.17062 402 SER B C 1
ATOM 1702 O O . SER B 1 76 ? 9.46685 1.92530 1.99728 1.000 9.56671 402 SER B O 1
ATOM 1705 N N . VAL B 1 77 ? 11.29441 0.93247 2.89114 1.000 9.36149 403 VAL B N 1
ATOM 1706 C CA . VAL B 1 77 ? 10.90428 1.12137 4.28335 1.000 10.98386 403 VAL B CA 1
ATOM 1707 C C . VAL B 1 77 ? 11.35934 2.50227 4.74144 1.000 10.39700 403 VAL B C 1
ATOM 1708 O O . VAL B 1 77 ? 12.53633 2.86528 4.60710 1.000 10.98306 403 VAL B O 1
ATOM 1712 N N . ARG B 1 78 ? 10.42140 3.27246 5.28231 1.000 10.17135 404 ARG B N 1
ATOM 1713 C CA . ARG B 1 78 ? 10.72622 4.61920 5.74563 1.000 12.98283 404 ARG B CA 1
ATOM 1714 C C . ARG B 1 78 ? 11.86207 4.59161 6.75887 1.000 12.27801 404 ARG B C 1
ATOM 1715 O O . ARG B 1 78 ? 11.93692 3.71164 7.62323 1.000 13.02018 404 ARG B O 1
ATOM 1723 N N . GLU B 1 79 ? 12.74543 5.58240 6.64568 1.000 13.68650 405 GLU B N 1
ATOM 1724 C CA . GLU B 1 79 ? 13.92470 5.80303 7.47846 1.000 15.42004 405 GLU B CA 1
ATOM 1725 C C . GLU B 1 79 ? 15.06035 4.83229 7.20174 1.000 17.28008 405 GLU B C 1
ATOM 1726 O O . GLU B 1 79 ? 16.11384 4.93910 7.84465 1.000 18.09586 405 GLU B O 1
ATOM 1732 N N . SER B 1 80 ? 14.89830 3.89217 6.27063 1.000 14.00824 406 SER B N 1
ATOM 1733 C CA . SER B 1 80 ? 15.95228 2.91934 6.02311 1.000 11.71141 406 SER B CA 1
ATOM 1734 C C . SER B 1 80 ? 17.03531 3.43475 5.08882 1.000 11.60689 406 SER B C 1
ATOM 1735 O O . SER B 1 80 ? 18.12714 2.86129 5.06633 1.000 13.06563 406 SER B O 1
ATOM 1738 N N . GLY B 1 81 ? 16.75389 4.47575 4.30754 1.000 11.48513 407 GLY B N 1
ATOM 1739 C CA . GLY B 1 81 ? 17.70380 4.93653 3.31424 1.000 11.84407 407 GLY B CA 1
ATOM 1740 C C . GLY B 1 81 ? 17.92102 3.99657 2.15205 1.000 9.89142 407 GLY B C 1
ATOM 1741 O O . GLY B 1 81 ? 18.90807 4.15202 1.41788 1.000 10.30305 407 GLY B O 1
ATOM 1742 N N . LYS B 1 82 ? 17.03716 3.01756 1.96101 1.000 9.91336 408 LYS B N 1
ATOM 1743 C CA . LYS B 1 82 ? 17.23134 2.02012 0.91876 1.000 9.92142 408 LYS B CA 1
ATOM 1744 C C . LYS B 1 82 ? 15.88702 1.59944 0.3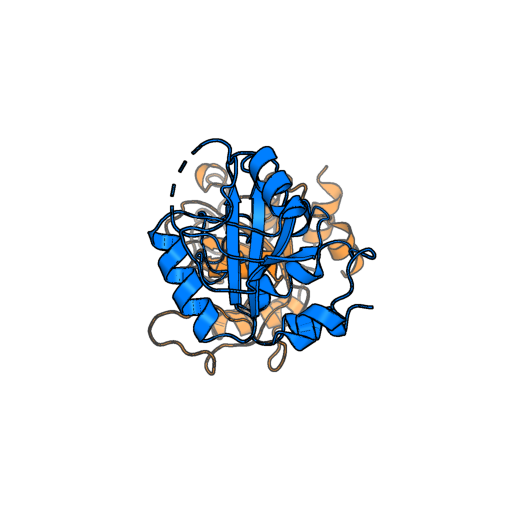5289 1.000 8.18336 408 LYS B C 1
ATOM 1745 O O . LYS B 1 82 ? 14.83299 1.80406 0.96850 1.000 9.62457 408 LYS B O 1
ATOM 1754 N N . PHE B 1 83 ? 15.95295 0.98732 -0.82755 1.000 8.53979 409 PHE B N 1
ATOM 1755 C CA . PHE B 1 83 ? 14.88709 0.13940 -1.33749 1.000 8.68230 409 PHE B CA 1
ATOM 1756 C C . PHE B 1 83 ? 15.17667 -1.29377 -0.90821 1.000 8.02615 409 PHE B C 1
ATOM 1757 O O . PHE B 1 83 ? 16.33645 -1.71149 -0.83395 1.000 9.09045 409 PHE B O 1
ATOM 1765 N N . GLN B 1 84 ? 14.11805 -2.05289 -0.63126 1.000 8.53839 410 GLN B N 1
ATOM 1766 C CA . GLN B 1 84 ? 14.27604 -3.42715 -0.15973 1.000 8.69800 410 GLN B CA 1
ATOM 1767 C C . GLN B 1 84 ? 14.02573 -4.46509 -1.23920 1.000 7.71135 410 GLN B C 1
ATOM 1768 O O . GLN B 1 84 ? 14.17228 -5.66000 -0.96791 1.000 9.43803 410 GLN B O 1
ATOM 1774 N N . GLY B 1 85 ? 13.65475 -4.05387 -2.44328 1.000 7.75960 411 GLY B N 1
ATOM 1775 C CA . GLY B 1 85 ? 13.43535 -4.97802 -3.53228 1.000 9.30774 411 GLY B CA 1
ATOM 1776 C C . GLY B 1 85 ? 12.30015 -4.53553 -4.42588 1.000 8.08618 411 GLY B C 1
ATOM 1777 O O . GLY B 1 85 ? 11.72818 -3.45794 -4.22041 1.000 8.47731 411 GLY B O 1
ATOM 1778 N N . PHE B 1 86 ? 11.96445 -5.35429 -5.41631 1.000 8.08910 412 PHE B N 1
ATOM 1779 C CA . PHE B 1 86 ? 10.83525 -5.04997 -6.27818 1.000 8.40059 412 PHE B CA 1
ATOM 1780 C C . PHE B 1 86 ? 10.17819 -6.33322 -6.76280 1.000 7.10543 412 PHE B C 1
ATOM 1781 O O . PHE B 1 86 ? 10.79824 -7.40106 -6.81138 1.000 7.57376 412 PHE B O 1
ATOM 1789 N N . ALA B 1 87 ? 8.89700 -6.20703 -7.10946 1.000 7.93320 413 ALA B N 1
ATOM 1790 C CA . ALA B 1 87 ? 8.03784 -7.35069 -7.37755 1.000 8.08376 413 ALA B CA 1
ATOM 1791 C C . ALA B 1 87 ? 7.04375 -6.98310 -8.46682 1.000 8.55505 413 ALA B C 1
ATOM 1792 O O . ALA B 1 87 ? 6.75399 -5.80652 -8.69086 1.000 9.26497 413 ALA B O 1
ATOM 1794 N N . ARG B 1 88 ? 6.48975 -7.99810 -9.12075 1.000 8.23931 414 ARG B N 1
ATOM 1795 C CA . ARG B 1 88 ? 5.50995 -7.81224 -10.18323 1.000 8.01398 414 ARG B CA 1
ATOM 1796 C C . ARG B 1 88 ? 4.16056 -8.36381 -9.74535 1.000 8.62651 414 ARG B C 1
ATOM 1797 O O . ARG B 1 88 ? 4.08039 -9.50433 -9.28765 1.000 8.49400 414 ARG B O 1
ATOM 1805 N N . LEU B 1 89 ? 3.09784 -7.58037 -9.91585 1.000 7.96544 415 LEU B N 1
ATOM 1806 C CA . LEU B 1 89 ? 1.75884 -8.09301 -9.63456 1.000 8.64147 415 LEU B CA 1
ATOM 1807 C C . LEU B 1 89 ? 1.45307 -9.29266 -10.51971 1.000 9.17783 415 LEU B C 1
ATOM 1808 O O . LEU B 1 89 ? 1.63500 -9.24480 -11.73711 1.000 9.81393 415 LEU B O 1
ATOM 1813 N N . SER B 1 90 ? 0.94257 -10.35884 -9.91873 1.000 9.82661 416 SER B N 1
ATOM 1814 C CA . SER B 1 90 ? 0.39272 -11.46010 -10.69415 1.000 11.25729 416 SER B CA 1
ATOM 1815 C C . SER B 1 90 ? -1.12505 -11.51301 -10.62250 1.000 11.40287 416 SER B C 1
ATOM 1816 O O . SER B 1 90 ? -1.73478 -12.36470 -11.27767 1.000 13.89360 416 SER B O 1
ATOM 1819 N N . SER B 1 91 ? -1.74912 -10.63624 -9.84126 1.000 10.55051 417 SER B N 1
ATOM 1820 C CA . SER B 1 91 ? -3.20049 -10.55951 -9.78131 1.000 11.05104 417 SER B CA 1
ATOM 1821 C C . SER B 1 91 ? -3.60297 -9.13809 -9.43274 1.000 11.80663 417 SER B C 1
ATOM 1822 O O . SER B 1 91 ? -2.79607 -8.34707 -8.93580 1.000 11.02839 417 SER B O 1
ATOM 1825 N N . GLU B 1 92 ? -4.87709 -8.83304 -9.68220 1.000 11.34603 418 GLU B N 1
ATOM 1826 C CA . GLU B 1 92 ? -5.53150 -7.72428 -9.01139 1.000 12.73971 418 GLU B CA 1
ATOM 1827 C C . GLU B 1 92 ? -5.71629 -8.05880 -7.53164 1.000 10.81612 418 GLU B C 1
ATOM 1828 O O . GLU B 1 92 ? -5.51244 -9.19223 -7.08519 1.000 11.66790 418 GLU B O 1
ATOM 1834 N N . SER B 1 93 ? -6.13580 -7.06345 -6.76143 1.000 11.97559 419 SER B N 1
ATOM 1835 C CA . SER B 1 93 ? -6.44771 -7.32091 -5.36356 1.000 11.79014 419 SER B CA 1
ATOM 1836 C C . SER B 1 93 ? -7.69457 -8.18997 -5.25647 1.000 12.33965 419 SER B C 1
ATOM 1837 O O . SER B 1 93 ? -8.60352 -8.11263 -6.08608 1.000 12.74275 419 SER B O 1
ATOM 1840 N N . HIS B 1 94 ? -7.72423 -9.04122 -4.23367 1.000 12.30284 420 HIS B N 1
ATOM 1841 C CA . HIS B 1 94 ? -8.88200 -9.89209 -4.01582 1.000 14.28719 420 HIS B CA 1
ATOM 1842 C C . HIS B 1 94 ? -9.15132 -10.03870 -2.52908 1.000 11.77588 420 HIS B C 1
ATOM 1843 O O . HIS B 1 94 ? -8.22344 -10.10473 -1.71875 1.000 11.77927 420 HIS B O 1
ATOM 1850 N N . HIS B 1 95 ? -10.43511 -10.07585 -2.18153 1.000 14.35038 421 HIS B N 1
ATOM 1851 C CA . HIS B 1 95 ? -10.88795 -10.34135 -0.82534 1.000 12.35779 421 HIS B CA 1
ATOM 1852 C C . HIS B 1 95 ? -11.30735 -11.79921 -0.69342 1.000 17.77779 421 HIS B C 1
ATOM 1853 O O . HIS B 1 95 ? -11.59069 -12.47949 -1.68040 1.000 18.66346 421 HIS B O 1
ATOM 1860 N N . GLY B 1 96 ? -11.34883 -12.27197 0.54986 1.000 24.16779 4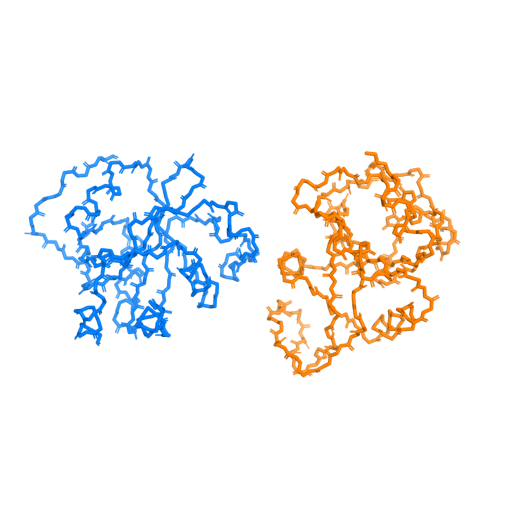22 GLY B N 1
ATOM 1861 C CA . GLY B 1 96 ? -11.88351 -13.58428 0.84229 1.000 34.61247 422 GLY B CA 1
ATOM 1862 C C . GLY B 1 96 ? -10.91492 -14.73455 0.69225 1.000 43.38610 422 GLY B C 1
ATOM 1863 O O . GLY B 1 96 ? -11.32081 -15.88937 0.87762 1.000 41.39483 422 GLY B O 1
ATOM 1864 N N . GLY B 1 97 ? -9.65742 -14.46786 0.36018 1.000 33.95779 423 GLY B N 1
ATOM 1865 C CA . GLY B 1 97 ? -8.65531 -15.50692 0.27250 1.000 35.51287 423 GLY B CA 1
ATOM 1866 C C . GLY B 1 97 ? -8.07013 -15.83487 1.63057 1.000 37.16576 423 GLY B C 1
ATOM 1867 O O . GLY B 1 97 ? -8.62829 -15.50471 2.67974 1.000 37.44779 423 GLY B O 1
ATOM 1868 N N . SER B 1 98 ? -6.92222 -16.49958 1.60107 1.000 34.71779 424 SER B N 1
ATOM 1869 C CA . SER B 1 98 ? -6.23082 -16.84013 2.83371 1.000 39.72566 424 SER B CA 1
ATOM 1870 C C . SER B 1 98 ? -5.84381 -15.55846 3.56084 1.000 38.89302 424 SER B C 1
ATOM 1871 O O . SER B 1 98 ? -5.21521 -14.67664 2.95875 1.000 30.86779 424 SER B O 1
ATOM 1874 N N . PRO B 1 99 ? -6.20406 -15.40356 4.83315 1.000 37.48779 425 PRO B N 1
ATOM 1875 C CA . PRO B 1 99 ? -5.86801 -14.16582 5.54389 1.000 35.29741 425 PRO B CA 1
ATOM 1876 C C . PRO B 1 99 ? -4.36171 -14.00353 5.68294 1.000 29.17779 425 PRO B C 1
ATOM 1877 O O . PRO B 1 99 ? -3.63394 -14.96622 5.93800 1.000 23.86779 425 PRO B O 1
ATOM 1881 N N . ILE B 1 100 ? -3.89610 -12.77262 5.49131 1.000 20.91779 426 ILE B N 1
ATOM 1882 C CA . ILE B 1 100 ? -2.50421 -12.41215 5.73173 1.000 15.10779 426 ILE B CA 1
ATOM 1883 C C . ILE B 1 100 ? -2.45055 -11.69048 7.06854 1.000 13.82779 426 ILE B C 1
ATOM 1884 O O . ILE B 1 100 ? -3.12810 -10.67289 7.26410 1.000 14.42547 426 ILE B O 1
ATOM 1889 N N . HIS B 1 101 ? -1.64854 -12.21887 7.98884 1.000 12.84664 427 HIS B N 1
ATOM 1890 C CA . HIS B 1 101 ? -1.58772 -11.70877 9.35856 1.000 10.44363 427 HIS B CA 1
ATOM 1891 C C . HIS B 1 101 ? -0.52748 -10.61387 9.48767 1.000 11.30430 427 HIS B C 1
ATOM 1892 O O . HIS B 1 101 ? 0.48607 -10.74455 10.17572 1.000 12.28486 427 HIS B O 1
ATOM 1899 N N . TRP B 1 102 ? -0.80276 -9.49737 8.81845 1.000 12.12241 428 TRP B N 1
ATOM 1900 C CA . TRP B 1 102 ? 0.07792 -8.34371 8.87279 1.000 10.25670 428 TRP B CA 1
ATOM 1901 C C . TRP B 1 102 ? 0.19280 -7.81349 10.29786 1.000 10.27950 428 TRP B C 1
ATOM 1902 O O . TRP B 1 102 ? -0.70879 -7.97788 11.13375 1.000 11.02594 428 TRP B O 1
ATOM 1913 N N . VAL B 1 103 ? 1.30343 -7.13700 10.56721 1.000 10.19419 429 VAL B N 1
ATOM 1914 C CA . VAL B 1 103 ? 1.39718 -6.31437 11.76672 1.000 11.25081 429 VAL B CA 1
ATOM 1915 C C . VAL B 1 103 ? 0.65087 -5.01604 11.49145 1.000 9.59583 429 VAL B C 1
ATOM 1916 O O . VAL B 1 103 ? 1.05378 -4.22379 10.63211 1.000 12.17715 429 VAL B O 1
ATOM 1920 N N . LEU B 1 104 ? -0.44261 -4.80093 12.21469 1.000 15.16779 430 LEU B N 1
ATOM 1921 C CA . LEU B 1 104 ? -1.33044 -3.69385 11.88610 1.000 21.45779 430 LEU B CA 1
ATOM 1922 C C . LEU B 1 104 ? -0.93277 -2.43818 12.65590 1.000 26.04779 430 LEU B C 1
ATOM 1923 O O . LEU B 1 104 ? -0.58315 -2.51821 13.83640 1.000 25.11779 430 LEU B O 1
ATOM 1928 N N . PRO B 1 105 ? -0.97606 -1.27559 12.00930 1.000 12.69468 431 PRO B N 1
ATOM 1929 C CA . PRO B 1 105 ? -0.60388 -0.03758 12.69544 1.000 14.74779 431 PRO B CA 1
ATOM 1930 C C . PRO B 1 105 ? -1.69359 0.40394 13.65560 1.000 15.28692 431 PRO B C 1
ATOM 1931 O O . PRO B 1 105 ? -2.79957 -0.14182 13.69841 1.000 15.22662 431 PRO B O 1
ATOM 1935 N N . ALA B 1 106 ? -1.34986 1.42902 14.43025 1.000 16.38538 432 ALA B N 1
ATOM 1936 C CA . ALA B 1 106 ? -2.26531 1.96769 15.42409 1.000 15.04895 432 ALA B CA 1
ATOM 1937 C C . ALA B 1 106 ? -3.57312 2.38136 14.76631 1.000 15.39779 432 ALA B C 1
ATOM 1938 O O . ALA B 1 106 ? -3.57927 3.05613 13.73154 1.000 19.03014 432 ALA B O 1
ATOM 1940 N N . GLY B 1 107 ? -4.67984 1.94657 15.35710 1.000 14.73821 433 GLY B N 1
ATOM 1941 C CA . GLY B 1 107 ? -6.00032 2.29060 14.87460 1.000 19.92552 433 GLY B CA 1
ATOM 1942 C C . GLY B 1 107 ? -6.53339 1.40320 13.77299 1.000 23.75124 433 GLY B C 1
ATOM 1943 O O . GLY B 1 107 ? -7.67342 1.60376 13.33332 1.000 25.86472 433 GLY B O 1
ATOM 1944 N N . MET B 1 108 ? -5.75744 0.42667 13.31875 1.000 17.78389 434 MET B N 1
ATOM 1945 C CA . MET B 1 108 ? -6.14695 -0.44462 12.22238 1.000 18.97756 434 MET B CA 1
ATOM 1946 C C . MET B 1 108 ? -6.51404 -1.82064 12.76335 1.000 19.86269 434 MET B C 1
ATOM 1947 O O . MET B 1 108 ? -5.93599 -2.28538 13.75040 1.000 19.30317 434 MET B O 1
ATOM 1952 N N . SER B 1 109 ? -7.49380 -2.45972 12.12722 1.000 18.90266 435 SER B N 1
ATOM 1953 C CA . SER B 1 109 ? -7.90319 -3.81338 12.46670 1.000 23.67637 435 SER B CA 1
ATOM 1954 C C . SER B 1 109 ? -8.02810 -4.61651 11.18185 1.000 16.82703 435 SER B C 1
ATOM 1955 O O . SER B 1 109 ? -8.18665 -4.05782 10.09444 1.000 19.89390 435 SER B O 1
ATOM 1958 N N . ALA B 1 110 ? -7.96487 -5.94401 11.31962 1.000 17.21912 436 ALA B N 1
ATOM 1959 C CA . ALA B 1 110 ? -7.92817 -6.80253 10.13914 1.000 15.43156 436 ALA B CA 1
ATOM 1960 C C . ALA B 1 110 ? -9.18428 -6.66235 9.29004 1.000 15.69226 436 ALA B C 1
ATOM 1961 O O . ALA B 1 110 ? -9.11604 -6.76605 8.06095 1.000 18.53633 436 ALA B O 1
ATOM 1963 N N . LYS B 1 111 ? -10.33415 -6.41043 9.91822 1.000 18.49403 437 LYS B N 1
ATOM 1964 C CA . LYS B 1 111 ? -11.57372 -6.26957 9.16304 1.000 20.78037 437 LYS B CA 1
ATOM 1965 C C . LYS B 1 111 ? -11.54953 -5.06841 8.22723 1.000 20.39265 437 LYS B C 1
ATOM 1966 O O . LYS B 1 111 ? -12.32202 -5.03402 7.26257 1.000 25.11359 437 LYS B O 1
ATOM 1968 N N . MET B 1 112 ? -10.68482 -4.08957 8.48393 1.000 18.99457 438 MET B N 1
ATOM 1969 C CA A MET B 1 112 ? -10.58182 -2.87244 7.68968 0.517 19.24239 438 MET B CA 1
ATOM 1970 C CA B MET B 1 112 ? -10.63044 -2.89987 7.64769 0.483 19.24932 438 MET B CA 1
ATOM 1971 C C . MET B 1 112 ? -9.58997 -2.99127 6.53764 1.000 16.39917 438 MET B C 1
ATOM 1972 O O . MET B 1 112 ? -9.45937 -2.04465 5.75580 1.000 18.77351 438 MET B O 1
ATOM 1981 N N . LEU B 1 113 ? -8.86792 -4.10764 6.43185 1.000 16.02265 439 LEU B N 1
ATOM 1982 C CA . LEU B 1 113 ? -7.87012 -4.26659 5.38057 1.000 13.77166 439 LEU B CA 1
ATOM 1983 C C . LEU B 1 113 ? -8.52932 -4.29743 4.00811 1.000 16.90395 439 LEU B C 1
ATOM 1984 O O . LEU B 1 113 ? -9.66429 -4.75486 3.84780 1.000 16.67223 439 LEU B O 1
ATOM 1989 N N . GLY B 1 114 ? -7.79700 -3.80744 3.01105 1.000 14.91693 440 GLY B N 1
ATOM 1990 C CA . GLY B 1 114 ? -8.18875 -3.96208 1.62913 1.000 14.30629 440 GLY B CA 1
ATOM 1991 C C . GLY B 1 114 ? -7.88012 -5.35838 1.12329 1.000 13.59446 440 GLY B C 1
ATOM 1992 O O . GLY B 1 114 ? -7.57595 -6.28120 1.88118 1.000 16.11296 440 GLY B O 1
ATOM 1993 N N . GLY B 1 115 ? -7.97977 -5.51189 -0.19183 1.000 10.66874 441 GLY B N 1
ATOM 1994 C CA . GLY B 1 115 ? -7.71650 -6.79499 -0.80712 1.000 11.40741 441 GLY B CA 1
ATOM 1995 C C . GLY B 1 115 ? -6.23903 -7.14763 -0.82338 1.000 10.34430 441 GLY B C 1
ATOM 1996 O O . GLY B 1 115 ? -5.35743 -6.34785 -0.51190 1.000 11.03346 441 GLY B O 1
ATOM 1997 N N . VAL B 1 116 ? -5.96957 -8.39208 -1.20052 1.000 9.71161 442 VAL B N 1
ATOM 1998 C CA . VAL B 1 116 ? -4.61519 -8.92566 -1.28630 1.000 9.40204 442 VAL B CA 1
ATOM 1999 C C . VAL B 1 116 ? -4.22750 -9.04753 -2.75368 1.000 10.10617 442 VAL B C 1
ATOM 2000 O O . VAL B 1 116 ? -4.94563 -9.67843 -3.54463 1.000 10.13309 442 VAL B O 1
ATOM 2004 N N . PHE B 1 117 ? -3.08908 -8.44650 -3.11219 1.000 8.64634 443 PHE B N 1
ATOM 2005 C CA . PHE B 1 117 ? -2.46786 -8.65721 -4.41451 1.000 8.20267 443 PHE B CA 1
ATOM 2006 C C . PHE B 1 117 ? -1.48542 -9.81429 -4.29969 1.000 8.70437 443 PHE B C 1
ATOM 2007 O O . PHE B 1 117 ? -0.67930 -9.84486 -3.36541 1.000 10.16875 443 PHE B O 1
ATOM 2015 N N . LYS B 1 118 ? -1.53528 -10.74970 -5.24235 1.000 8.64694 444 LYS B N 1
ATOM 2016 C CA . LYS B 1 118 ? -0.43919 -11.70139 -5.36774 1.000 9.01428 444 LYS B CA 1
ATOM 2017 C C . LYS B 1 118 ? 0.68711 -11.04544 -6.15017 1.000 8.50024 444 LYS B C 1
ATOM 2018 O O . LYS B 1 118 ? 0.44049 -10.37000 -7.15219 1.000 9.02963 444 LYS B O 1
ATOM 2024 N N . ILE B 1 119 ? 1.92261 -11.24293 -5.68624 1.000 8.32232 445 ILE B N 1
ATOM 2025 C CA . ILE B 1 119 ? 3.09993 -10.63934 -6.30267 1.000 8.36288 445 ILE B CA 1
ATOM 2026 C C . ILE B 1 119 ? 4.20413 -11.68088 -6.40130 1.000 8.56062 445 ILE B C 1
ATOM 2027 O O . ILE B 1 119 ? 4.34485 -12.55002 -5.53017 1.000 10.05127 445 ILE B O 1
ATOM 2032 N N . ASP B 1 120 ? 4.98089 -11.59331 -7.47616 1.000 8.38890 446 ASP B N 1
ATOM 2033 C CA . ASP B 1 120 ? 6.18603 -12.38807 -7.66028 1.000 8.46387 446 ASP B CA 1
ATOM 2034 C C . ASP B 1 120 ? 7.38064 -11.46227 -7.50325 1.000 8.62958 446 ASP B C 1
ATOM 2035 O O . ASP B 1 120 ? 7.53689 -10.50983 -8.27348 1.000 8.03247 446 ASP B O 1
ATOM 2040 N N . TRP B 1 121 ? 8.20765 -11.71838 -6.50015 1.000 8.28425 447 TRP B N 1
ATOM 2041 C CA . TRP B 1 121 ? 9.39539 -10.90163 -6.32076 1.000 7.86955 447 TRP B CA 1
ATOM 2042 C C . TRP B 1 121 ? 10.39101 -11.15016 -7.44556 1.000 8.29423 447 TRP B C 1
ATOM 2043 O O . TRP B 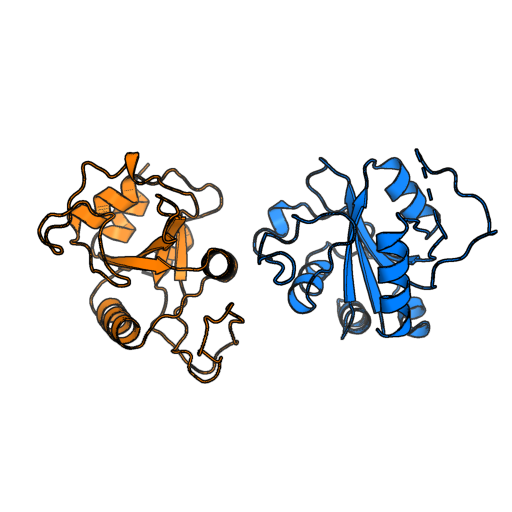1 121 ? 10.59031 -12.28629 -7.89957 1.000 9.26506 447 TRP B O 1
ATOM 2054 N N . ILE B 1 122 ? 10.98994 -10.06502 -7.91493 1.000 8.24626 448 ILE B N 1
ATOM 2055 C CA . ILE B 1 122 ? 12.05515 -10.12972 -8.89130 1.000 8.25418 448 ILE B CA 1
ATOM 2056 C C . ILE B 1 122 ? 13.41561 -9.88605 -8.25522 1.000 8.04929 448 ILE B C 1
ATOM 2057 O O . ILE B 1 122 ? 14.40678 -10.49976 -8.67287 1.000 9.90188 448 ILE B O 1
ATOM 2062 N N . CYS B 1 123 ? 13.48508 -9.05733 -7.22311 1.000 8.72734 449 CYS B N 1
ATOM 2063 C CA . CYS B 1 123 ? 14.69814 -8.89553 -6.44585 1.000 8.88006 449 CYS B CA 1
ATOM 2064 C C . CYS B 1 123 ? 14.26889 -8.62533 -5.01858 1.000 8.29048 449 CYS B C 1
ATOM 2065 O O . CYS B 1 123 ? 13.42737 -7.75698 -4.78425 1.000 8.24534 449 CYS B O 1
ATOM 2068 N N . ARG B 1 124 ? 14.83665 -9.36674 -4.07750 1.000 8.07322 450 ARG B N 1
ATOM 2069 C CA . ARG B 1 124 ? 14.60651 -9.14106 -2.65897 1.000 8.73000 450 ARG B CA 1
ATOM 2070 C C . ARG B 1 124 ? 15.83152 -8.56139 -1.97127 1.000 8.70691 450 ARG B C 1
ATOM 2071 O O . ARG B 1 124 ? 15.85582 -8.46218 -0.73947 1.000 9.76304 450 ARG B O 1
ATOM 2079 N N . ARG B 1 125 ? 16.83845 -8.15759 -2.73642 1.000 9.13444 451 ARG B N 1
ATOM 2080 C CA . ARG B 1 125 ? 18.03210 -7.53614 -2.19017 1.000 9.13760 451 ARG B CA 1
ATOM 2081 C C . ARG B 1 125 ? 17.88545 -6.02192 -2.14689 1.000 9.55108 451 ARG B C 1
ATOM 2082 O O .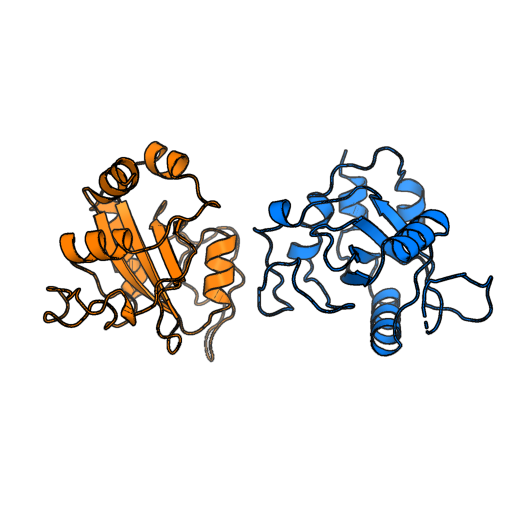 ARG B 1 125 ? 17.15556 -5.41910 -2.93904 1.000 10.40653 451 ARG B O 1
ATOM 2090 N N . GLU B 1 126 ? 18.62174 -5.41125 -1.22907 1.000 9.18104 452 GLU B N 1
ATOM 2091 C CA . GLU B 1 126 ? 18.52088 -3.97936 -1.01137 1.000 9.48300 452 GLU B CA 1
ATOM 2092 C C . GLU B 1 126 ? 19.31266 -3.19776 -2.04950 1.000 8.76230 452 GLU B C 1
ATOM 2093 O O . GLU B 1 126 ? 20.32200 -3.66745 -2.59394 1.000 10.36997 452 GLU B O 1
ATOM 2099 N N . LEU B 1 127 ? 18.84596 -1.98112 -2.29897 1.000 9.18043 453 LEU B N 1
ATOM 2100 C CA . LEU B 1 127 ? 19.56880 -0.99770 -3.10025 1.000 9.27199 453 LEU B CA 1
ATOM 2101 C C . LEU B 1 127 ? 19.57570 0.30272 -2.31369 1.000 8.37476 453 LEU B C 1
ATOM 2102 O O . LEU B 1 127 ? 18.49676 0.88870 -2.08487 1.000 9.72978 453 LEU B O 1
ATOM 2107 N N . PRO B 1 128 ? 20.73026 0.79359 -1.87491 1.000 8.82591 454 PRO B N 1
ATOM 2108 C CA . PRO B 1 128 ? 20.74643 2.05239 -1.12353 1.000 9.67190 454 PRO B CA 1
ATOM 2109 C C . PRO B 1 128 ? 20.42194 3.23511 -2.02562 1.000 8.75556 454 PRO B C 1
ATOM 2110 O O . PRO B 1 128 ? 20.73235 3.24498 -3.22264 1.000 8.76968 454 PRO B O 1
ATOM 2114 N N . PHE B 1 129 ? 19.80087 4.25335 -1.42564 1.000 9.59411 455 PHE B N 1
ATOM 2115 C CA . PHE B 1 129 ? 19.48989 5.46929 -2.16954 1.000 8.80282 455 PHE B CA 1
ATOM 2116 C C . PHE B 1 129 ? 20.74699 6.11915 -2.74252 1.000 9.75546 455 PHE B C 1
ATOM 2117 O O . PHE B 1 129 ? 20.67158 6.84028 -3.74573 1.000 10.53073 455 PHE B O 1
ATOM 2125 N N . THR B 1 130 ? 21.91069 5.88603 -2.12544 1.000 10.21491 456 THR B N 1
ATOM 2126 C CA . THR B 1 130 ? 23.16331 6.41432 -2.65201 1.000 11.04002 456 THR B CA 1
ATOM 2127 C C . THR B 1 130 ? 23.54072 5.81592 -4.00246 1.000 10.33620 456 THR B C 1
ATOM 2128 O O . THR B 1 130 ? 24.48593 6.31236 -4.63246 1.000 13.05209 456 THR B O 1
ATOM 2132 N N . LYS B 1 131 ? 22.85171 4.76785 -4.46364 1.000 9.96296 457 LYS B N 1
ATOM 2133 C CA . LYS B 1 131 ? 23.07826 4.22840 -5.79789 1.000 9.95235 457 LYS B CA 1
ATOM 2134 C C . LYS B 1 131 ? 22.02304 4.65392 -6.81267 1.000 9.38417 457 LYS B C 1
ATOM 2135 O O . LYS B 1 131 ? 22.16015 4.34174 -7.99947 1.000 10.20268 457 LYS B O 1
ATOM 2141 N N . SER B 1 132 ? 20.98209 5.36849 -6.38425 1.000 8.81989 458 SER B N 1
ATOM 2142 C CA . SER B 1 132 ? 19.94708 5.84151 -7.29625 1.000 9.51096 458 SER B CA 1
ATOM 2143 C C . SER B 1 132 ? 19.88904 7.36064 -7.37194 1.000 10.03518 458 SER B C 1
ATOM 2144 O O . SER B 1 132 ? 18.92234 7.91026 -7.91035 1.000 9.77039 458 SER B O 1
ATOM 2147 N N . ALA B 1 133 ? 20.92625 8.03981 -6.87388 1.000 9.86703 459 ALA B N 1
ATOM 2148 C CA . ALA B 1 133 ? 20.89226 9.49204 -6.74847 1.000 10.46145 459 ALA B CA 1
ATOM 2149 C C . ALA B 1 133 ? 20.89919 10.20961 -8.09162 1.000 11.25757 459 ALA B C 1
ATOM 2150 O O . ALA B 1 133 ? 20.55044 11.39798 -8.14112 1.000 12.08635 459 ALA B O 1
ATOM 2152 N N . HIS B 1 134 ? 21.30330 9.53593 -9.16347 1.000 10.67842 460 HIS B N 1
ATOM 2153 C CA . HIS B 1 134 ? 21.32679 10.11178 -10.49940 1.000 11.50520 460 HIS B CA 1
ATOM 2154 C C . HIS B 1 134 ? 19.99325 9.98976 -11.22720 1.000 11.01793 460 HIS B C 1
ATOM 2155 O O . HIS B 1 134 ? 19.85335 10.55238 -12.32047 1.000 13.00431 460 HIS B O 1
ATOM 2162 N N . LEU B 1 135 ? 19.01463 9.27696 -10.66200 1.000 10.22016 461 LEU B N 1
ATOM 2163 C CA . LEU B 1 135 ? 17.73825 9.03225 -11.32186 1.000 10.16621 461 LEU B CA 1
ATOM 2164 C C . LEU B 1 135 ? 16.66779 9.94767 -10.75093 1.000 9.85571 461 LEU B C 1
ATOM 2165 O O . LEU B 1 135 ? 16.44943 9.97625 -9.53545 1.000 11.02901 461 LEU B O 1
ATOM 2170 N N . THR B 1 136 ? 15.98835 10.66745 -11.63859 1.000 10.82797 462 THR B N 1
ATOM 2171 C CA . THR B 1 136 ? 14.89641 11.55640 -11.27700 1.000 11.41824 462 THR B CA 1
ATOM 2172 C C . THR B 1 136 ? 13.62542 11.12000 -11.99506 1.000 10.17169 462 THR B C 1
ATOM 2173 O O . THR B 1 136 ? 13.66912 10.61907 -13.12214 1.000 12.41440 462 THR B O 1
ATOM 2177 N N . ASN B 1 137 ? 12.48853 11.29898 -11.32166 1.000 9.68221 463 ASN B N 1
ATOM 2178 C CA . ASN B 1 137 ? 11.21267 10.81002 -11.82368 1.000 10.07660 463 ASN B CA 1
ATOM 2179 C C . ASN B 1 137 ? 10.45594 11.96493 -12.45460 1.000 9.56742 463 ASN B C 1
ATOM 2180 O O . ASN B 1 137 ? 10.00698 12.86349 -11.72898 1.000 10.46267 463 ASN B O 1
ATOM 2185 N N . PRO B 1 138 ? 10.26691 11.97584 -13.77636 1.000 9.91319 464 PRO B N 1
ATOM 2186 C CA . PRO B 1 138 ? 9.52157 13.08007 -14.40894 1.000 12.01027 464 PRO B CA 1
ATOM 2187 C C . PRO B 1 138 ? 8.10119 13.23290 -13.89649 1.000 10.28893 464 PRO B C 1
ATOM 2188 O O . PRO B 1 138 ? 7.54548 14.34117 -13.95443 1.000 12.32638 464 PRO B O 1
ATOM 2192 N N . TRP B 1 139 ? 7.49130 12.15620 -13.40029 1.000 10.26502 465 TRP B N 1
ATOM 2193 C CA . TRP B 1 139 ? 6.12225 12.20819 -12.90860 1.000 11.17117 465 TRP B CA 1
ATOM 2194 C C . TRP B 1 139 ? 6.03868 12.60587 -11.44567 1.000 10.44454 465 TRP B C 1
ATOM 2195 O O . TRP B 1 139 ? 4.94485 12.57188 -10.86828 1.000 12.10322 465 TRP B O 1
ATOM 2206 N N . ASN B 1 140 ? 7.15692 12.99843 -10.84388 1.000 10.77877 466 ASN B N 1
ATOM 2207 C CA . ASN B 1 140 ? 7.18801 13.62458 -9.52649 1.000 11.22430 466 ASN B CA 1
ATOM 2208 C C . ASN B 1 140 ? 8.11179 14.83695 -9.54811 1.000 11.29361 466 ASN B C 1
ATOM 2209 O O . ASN B 1 140 ? 9.05255 14.94724 -8.75990 1.000 11.33957 466 ASN B O 1
ATOM 2214 N N . GLU B 1 141 ? 7.86908 15.74722 -10.50066 1.000 12.56932 467 GLU B N 1
ATOM 2215 C CA . GLU B 1 141 ? 8.56257 17.03883 -10.57645 1.000 14.90979 467 GLU B CA 1
ATOM 2216 C C . GLU B 1 141 ? 10.06151 16.88742 -10.77542 1.000 13.53200 467 GLU B C 1
ATOM 2217 O O . GLU B 1 141 ? 10.83888 17.76809 -10.39857 1.000 15.24623 467 GLU B O 1
ATOM 2223 N N . HIS B 1 142 ? 10.48103 15.77680 -11.37422 1.000 11.63755 468 HIS B N 1
ATOM 2224 C CA . HIS B 1 142 ? 11.89807 15.53882 -11.65772 1.000 11.62110 468 HIS B CA 1
ATOM 2225 C C . HIS B 1 142 ? 12.73856 15.50795 -10.38392 1.000 11.23487 468 HIS B C 1
ATOM 2226 O O . HIS B 1 142 ? 13.92378 15.84618 -10.38997 1.000 12.33703 468 HIS B O 1
ATOM 2233 N N . LYS B 1 143 ? 12.12065 15.07454 -9.27964 1.000 11.47246 469 LYS B N 1
ATOM 2234 C CA . LYS B 1 143 ? 12.82619 14.84052 -8.03029 1.000 11.72463 469 LYS B CA 1
ATOM 2235 C C . LYS B 1 143 ? 13.48710 13.46199 -8.05257 1.000 10.93808 469 LYS B C 1
ATOM 2236 O O . LYS B 1 143 ? 13.03198 12.55988 -8.76615 1.000 12.05262 469 LYS B O 1
ATOM 2242 N N . PRO B 1 144 ? 14.55478 13.26702 -7.27410 1.000 11.59549 470 PRO B N 1
ATOM 2243 C CA . PRO B 1 144 ? 15.18641 11.94245 -7.20975 1.000 11.09308 470 PRO B CA 1
ATOM 2244 C C . PRO B 1 144 ? 14.14848 10.86503 -6.93045 1.000 10.02689 470 PRO B C 1
ATOM 2245 O O . PRO B 1 144 ? 13.21441 11.06684 -6.15130 1.000 10.44697 470 PRO B O 1
ATOM 2249 N N . VAL B 1 145 ? 14.31508 9.71976 -7.59594 1.000 10.33051 471 VAL B N 1
ATOM 2250 C CA . VAL B 1 145 ? 13.28535 8.68093 -7.61461 1.000 10.97386 471 VAL B CA 1
ATOM 2251 C C . VAL B 1 145 ? 12.96240 8.12946 -6.22976 1.000 11.54594 471 VAL B C 1
ATOM 2252 O O . VAL B 1 145 ? 11.84746 7.63713 -6.01147 1.000 11.82552 471 VAL B O 1
ATOM 2256 N N . LYS B 1 146 ? 13.89051 8.23833 -5.27432 1.000 10.71226 472 LYS B N 1
ATOM 2257 C CA . LYS B 1 146 ? 13.62601 7.78698 -3.90953 1.000 13.64514 472 LYS B CA 1
ATOM 2258 C C . LYS B 1 146 ? 12.51359 8.59136 -3.25974 1.000 13.15897 472 LYS B C 1
ATOM 2259 O O . LYS B 1 146 ? 11.85922 8.09942 -2.32971 1.000 14.25758 472 LYS B O 1
ATOM 2265 N N . ILE B 1 147 ? 12.30015 9.82630 -3.71387 1.000 11.37038 473 ILE B N 1
ATOM 2266 C CA . ILE B 1 147 ? 11.33813 10.72337 -3.08475 1.000 11.57947 473 ILE B CA 1
ATOM 2267 C C . ILE B 1 147 ? 9.94868 10.40642 -3.60453 1.000 11.06542 473 ILE B C 1
ATOM 2268 O O . ILE B 1 147 ? 9.71461 10.39092 -4.82015 1.000 12.01748 473 ILE B O 1
ATOM 2273 N N . GLY B 1 148 ? 9.01985 10.15955 -2.68510 1.000 10.79104 474 GLY B N 1
ATOM 2274 C CA . GLY B 1 148 ? 7.62786 10.03666 -3.05051 1.000 11.36970 474 GLY B CA 1
ATOM 2275 C C . GLY B 1 148 ? 6.78677 9.39667 -1.96852 1.000 10.76329 474 GLY B C 1
ATOM 2276 O O . GLY B 1 148 ? 7.29398 8.66764 -1.11080 1.000 11.66504 474 GLY B O 1
ATOM 2277 N N . ARG B 1 149 ? 5.49668 9.69233 -1.99166 1.000 12.02220 475 ARG B N 1
ATOM 2278 C CA . ARG B 1 149 ? 4.56579 9.04897 -1.08256 1.000 11.30193 475 ARG B CA 1
ATOM 2279 C C . ARG B 1 149 ? 4.28854 7.61800 -1.53735 1.000 10.68186 475 ARG B C 1
ATOM 2280 O O . ARG B 1 149 ? 4.52267 7.24894 -2.69133 1.000 10.35742 475 ARG B O 1
ATOM 2284 N N . ASP B 1 150 ? 3.76967 6.81167 -0.61158 1.000 9.50369 476 ASP B N 1
ATOM 2285 C CA . ASP B 1 150 ? 3.31803 5.47481 -0.97037 1.000 8.66311 476 ASP B CA 1
ATOM 2286 C C . ASP B 1 150 ? 2.40329 5.55089 -2.18467 1.000 8.60881 476 ASP B C 1
ATOM 2287 O O . ASP B 1 150 ? 1.47068 6.36028 -2.22746 1.000 9.63981 476 ASP B O 1
ATOM 2292 N N . GLY B 1 151 ? 2.67990 4.71384 -3.17779 1.000 9.01591 477 GLY B N 1
ATOM 2293 C CA . GLY B 1 151 ? 1.91225 4.67413 -4.40221 1.000 9.67500 477 GLY B CA 1
ATOM 2294 C C . GLY B 1 151 ? 2.36069 5.60947 -5.50730 1.000 9.01836 477 GLY B C 1
ATOM 2295 O O . GLY B 1 151 ? 1.78211 5.55793 -6.59846 1.000 9.73782 477 GLY B O 1
ATOM 2296 N N . GLN B 1 152 ? 3.37161 6.44515 -5.27734 1.000 9.36512 478 GLN B N 1
ATOM 2297 C CA . GLN B 1 152 ? 3.83108 7.35942 -6.31869 1.000 8.65805 478 GLN B CA 1
ATOM 2298 C C . GLN B 1 152 ? 4.18802 6.57257 -7.57494 1.000 8.01393 478 GLN B C 1
ATOM 2299 O O . GLN B 1 152 ? 4.99606 5.63761 -7.52798 1.000 8.88815 478 GLN B O 1
ATOM 2305 N N . GLU B 1 153 ? 3.61104 6.95448 -8.70947 1.000 8.94971 479 GLU B N 1
ATOM 2306 C CA . GLU B 1 153 ? 3.94156 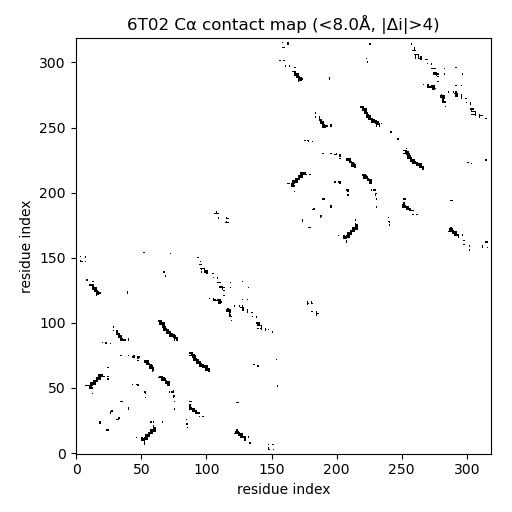6.26908 -9.94992 1.000 9.13604 479 GLU B CA 1
ATOM 2307 C C . GLU B 1 153 ? 5.25103 6.79765 -10.52297 1.000 8.60418 479 GLU B C 1
ATOM 2308 O O . GLU B 1 153 ? 5.54005 7.99727 -10.46403 1.000 9.00333 479 GLU B O 1
ATOM 2314 N N . ILE B 1 154 ? 6.05422 5.89458 -11.07001 1.000 8.88049 480 ILE B N 1
ATOM 2315 C CA . ILE B 1 154 ? 7.34809 6.22613 -11.64199 1.000 8.69330 480 ILE B CA 1
ATOM 2316 C C . ILE B 1 154 ? 7.26941 6.02984 -13.15215 1.000 9.28485 480 ILE B C 1
ATOM 2317 O O . ILE B 1 154 ? 6.85200 4.96930 -13.63022 1.000 9.73691 480 ILE B O 1
ATOM 2322 N N . GLU B 1 155 ? 7.68611 7.04885 -13.89854 1.000 9.50127 481 GLU B N 1
ATOM 2323 C CA . GLU B 1 155 ? 7.69042 7.01197 -15.35448 1.000 9.26150 481 GLU B CA 1
ATOM 2324 C C . GLU B 1 155 ? 8.52984 5.83297 -15.85565 1.000 9.84659 481 GLU B C 1
ATOM 2325 O O . GLU B 1 155 ? 9.50137 5.42797 -15.22000 1.000 9.41787 481 GLU B O 1
ATOM 2331 N N . LEU B 1 156 ? 8.15718 5.31631 -17.03657 1.000 9.76756 482 LEU B N 1
ATOM 2332 C CA . LEU B 1 156 ? 8.68577 4.05829 -17.57408 1.000 9.88620 482 LEU B CA 1
ATOM 2333 C C . LEU B 1 156 ? 10.21338 3.97847 -17.58300 1.000 9.82043 482 LEU B C 1
ATOM 2334 O O . LEU B 1 156 ? 10.79564 3.00391 -17.08845 1.000 9.67138 482 LEU B O 1
ATOM 2339 N N . GLU B 1 157 ? 10.88524 4.95569 -18.19919 1.000 10.39734 483 GLU B N 1
ATOM 2340 C CA . GLU B 1 157 ? 12.33825 4.84703 -18.32380 1.000 10.22539 483 GLU B CA 1
ATOM 2341 C C . GLU B 1 157 ? 13.01904 4.95184 -16.96762 1.000 10.28381 483 GLU B C 1
ATOM 2342 O O . GLU B 1 157 ? 13.96720 4.20936 -16.68673 1.000 10.33721 483 GLU B O 1
ATOM 2348 N N . CYS B 1 158 ? 12.56366 5.87770 -16.12258 1.000 8.95418 484 CYS B N 1
ATOM 2349 C CA . CYS B 1 158 ? 13.13800 5.99271 -14.78657 1.000 9.76762 484 CYS B CA 1
ATOM 2350 C C . CYS B 1 158 ? 12.94548 4.70475 -13.99153 1.000 9.09187 484 CYS B C 1
ATOM 2351 O O . CYS B 1 158 ? 13.88079 4.21884 -13.33943 1.000 9.44245 484 CYS B O 1
ATOM 2354 N N . GLY B 1 159 ? 11.73565 4.13882 -14.02912 1.000 9.01908 485 GLY B N 1
ATOM 2355 C CA . GLY B 1 159 ? 11.48792 2.90619 -13.29853 1.000 9.88187 485 GLY B CA 1
ATOM 2356 C C . GLY B 1 159 ? 12.30533 1.74743 -13.82992 1.000 9.18891 485 GLY B C 1
ATOM 2357 O O . GLY B 1 159 ? 12.78755 0.91165 -13.06035 1.000 9.06058 485 GLY B O 1
ATOM 2358 N N . THR B 1 160 ? 12.45462 1.67648 -15.15492 1.000 9.84485 486 THR B N 1
ATOM 2359 C CA . THR B 1 160 ? 13.26303 0.62454 -15.75931 1.000 9.01244 486 THR B CA 1
ATOM 2360 C C . THR B 1 160 ? 14.70557 0.72520 -15.29903 1.000 9.67218 486 THR B C 1
ATOM 2361 O O . THR B 1 160 ? 15.30492 -0.26611 -14.87099 1.000 9.80179 486 THR B O 1
ATOM 2365 N N . GLN B 1 161 ? 15.27526 1.92866 -15.36305 1.000 9.42801 487 GLN B N 1
ATOM 2366 C CA . GLN B 1 161 ? 16.65734 2.09948 -14.93207 1.000 9.67445 487 GLN B CA 1
ATOM 2367 C C . GLN B 1 161 ? 16.81931 1.81768 -13.44400 1.000 9.68455 487 GLN B C 1
ATOM 2368 O O . GLN B 1 161 ? 17.82863 1.23191 -13.02714 1.000 9.79695 487 GLN B O 1
ATOM 2374 N N . LEU B 1 162 ? 15.83637 2.21087 -12.62788 1.000 9.22891 488 LEU B N 1
ATOM 2375 C CA . LEU B 1 162 ? 15.91685 1.91690 -11.20147 1.000 9.51009 488 LEU B CA 1
ATOM 2376 C C . LEU B 1 162 ? 15.95121 0.41226 -10.95808 1.000 9.54777 488 LEU B C 1
ATOM 2377 O O . LEU B 1 162 ? 16.78116 -0.08468 -10.18966 1.000 9.57207 488 LEU B O 1
ATOM 2382 N N . CYS B 1 163 ? 15.07494 -0.33441 -11.63135 1.000 8.37809 489 CYS B N 1
ATOM 2383 C CA . CYS B 1 163 ? 15.05045 -1.77930 -11.43923 1.000 8.55877 489 CYS B CA 1
ATOM 2384 C C . CYS B 1 163 ? 16.36705 -2.41363 -11.88993 1.000 8.89867 489 CYS B C 1
ATOM 2385 O O . CYS B 1 163 ? 16.85434 -3.36285 -11.26394 1.000 8.86444 489 CYS B O 1
ATOM 2388 N N . LEU B 1 164 ? 16.96142 -1.89051 -12.97071 1.000 8.95080 490 LEU B N 1
ATOM 2389 C CA . LEU B 1 164 ? 18.23516 -2.40713 -13.46900 1.000 8.95074 490 LEU B CA 1
ATOM 2390 C C . LEU B 1 164 ? 19.39336 -2.16068 -12.50475 1.000 9.58585 490 LEU B C 1
ATOM 2391 O O . LEU B 1 164 ? 20.41210 -2.85385 -12.59929 1.000 11.27635 490 LEU B O 1
ATOM 2396 N N . LEU B 1 165 ? 19.26362 -1.20857 -11.57615 1.000 9.56574 491 LEU B N 1
ATOM 2397 C CA . LEU B 1 165 ? 20.32824 -0.95809 -10.60725 1.000 10.09733 491 LEU B CA 1
ATOM 2398 C C . LEU B 1 165 ? 20.43487 -2.04079 -9.54099 1.000 10.16229 491 LEU B C 1
ATOM 2399 O O . LEU B 1 165 ? 21.50231 -2.18986 -8.93607 1.000 10.71774 491 LEU B O 1
ATOM 2404 N N . PHE B 1 166 ? 19.35971 -2.77527 -9.27257 1.000 8.90208 492 PHE B N 1
ATOM 2405 C CA . PHE B 1 166 ? 19.40072 -3.74720 -8.19426 1.000 8.96139 492 PHE B CA 1
ATOM 2406 C C . PHE B 1 166 ? 20.38070 -4.86925 -8.53233 1.000 9.42695 492 PHE B C 1
ATOM 2407 O O . PHE B 1 166 ? 20.53606 -5.24692 -9.69987 1.000 10.16274 492 PHE B O 1
ATOM 2415 N N . PRO B 1 167 ? 21.04566 -5.42805 -7.52713 1.000 10.00591 493 PRO B N 1
ATOM 2416 C CA . PRO B 1 167 ? 21.99266 -6.52487 -7.77952 1.000 11.16592 493 PRO B CA 1
ATOM 2417 C C . PRO B 1 167 ? 21.25859 -7.81957 -8.07856 1.000 12.33094 493 PRO B C 1
ATOM 2418 O O . PRO B 1 167 ? 20.06152 -7.94970 -7.77536 1.000 11.70667 493 PRO B O 1
ATOM 2422 N N . PRO B 1 168 ? 21.94231 -8.80303 -8.66842 1.000 12.70509 494 PRO B N 1
ATOM 2423 C CA . PRO B 1 168 ? 21.27812 -10.07433 -8.98834 1.000 14.45159 494 PRO B CA 1
ATOM 2424 C C . PRO B 1 168 ? 20.87130 -10.80090 -7.72279 1.000 12.29437 494 PRO B C 1
ATOM 2425 O O . PRO B 1 168 ? 21.60332 -10.82085 -6.73369 1.000 15.47708 494 PRO B O 1
ATOM 2429 N N . ASP B 1 169 ? 19.68693 -11.40104 -7.75821 1.000 13.43726 495 ASP B N 1
ATOM 2430 C CA . ASP B 1 169 ? 19.15595 -12.15349 -6.62915 1.000 11.64265 495 ASP B CA 1
ATOM 2431 C C . ASP B 1 169 ? 19.15794 -13.62794 -7.00458 1.000 12.05702 495 ASP B C 1
ATOM 2432 O O . ASP B 1 169 ? 18.34035 -14.07017 -7.82053 1.000 11.73805 495 ASP B O 1
ATOM 2437 N N . GLU B 1 170 ? 20.06674 -14.38204 -6.38272 1.000 12.91946 496 GLU B N 1
ATOM 2438 C CA A GLU B 1 170 ? 20.20451 -15.79467 -6.70315 0.536 11.81200 496 GLU B CA 1
ATOM 2439 C CA B GLU B 1 170 ? 20.24267 -15.80832 -6.63470 0.464 11.84773 496 GLU B CA 1
ATOM 2440 C C . GLU B 1 170 ? 19.07398 -16.65000 -6.14712 1.000 14.36639 496 GLU B C 1
ATOM 2441 O O . GLU B 1 170 ? 18.99219 -17.82991 -6.50041 1.000 14.08114 496 GLU B O 1
ATOM 2452 N N . SER B 1 171 ? 18.18865 -16.09187 -5.32687 1.000 11.73642 497 SER B N 1
ATOM 2453 C CA . SER B 1 171 ? 17.04432 -16.84475 -4.83834 1.000 12.72445 497 SER B CA 1
ATOM 2454 C C . SER B 1 171 ? 15.86833 -16.80388 -5.79758 1.000 12.42481 497 SER B C 1
ATOM 2455 O O . SER B 1 171 ? 14.87657 -17.50217 -5.56070 1.000 14.40869 497 SER B O 1
ATOM 2458 N N . ILE B 1 172 ? 15.95163 -16.00816 -6.85671 1.000 11.99417 498 ILE B N 1
ATOM 2459 C CA . ILE B 1 172 ? 14.83545 -15.75342 -7.75791 1.000 12.35868 498 ILE B CA 1
ATOM 2460 C C . ILE B 1 172 ? 15.14516 -16.33517 -9.12616 1.000 11.30516 498 ILE B C 1
ATOM 2461 O O . ILE B 1 172 ? 16.26679 -16.21084 -9.62898 1.000 12.16614 498 ILE B O 1
ATOM 2466 N N . ASP B 1 173 ? 14.12809 -16.92578 -9.73971 1.000 12.01632 499 ASP B N 1
ATOM 2467 C CA . ASP B 1 173 ? 14.18319 -17.42041 -11.10909 1.000 12.16964 499 ASP B CA 1
ATOM 2468 C C . ASP B 1 173 ? 13.09309 -16.69230 -11.88209 1.000 11.79032 499 ASP B C 1
ATOM 2469 O O . ASP B 1 173 ? 11.90481 -16.92204 -11.64632 1.000 14.34445 499 ASP B O 1
ATOM 2474 N N . LEU B 1 174 ? 13.49118 -15.80743 -12.80013 1.000 13.09055 500 LEU B N 1
ATOM 2475 C CA . LEU B 1 174 ? 12.53604 -15.00033 -13.55828 1.000 14.94058 500 LEU B CA 1
ATOM 2476 C C . LEU B 1 174 ? 11.64902 -15.82286 -14.48631 1.000 15.71290 500 LEU B C 1
ATOM 2477 O O . LEU B 1 174 ? 10.71136 -15.26876 -15.07021 1.000 15.37664 500 LEU B O 1
ATOM 2482 N N . TYR B 1 175 ? 11.92138 -17.12213 -14.62792 1.000 17.45958 501 TYR B N 1
ATOM 2483 C CA . TYR B 1 175 ? 11.21220 -17.97734 -15.57961 1.000 17.13399 501 TYR B CA 1
ATOM 2484 C C . TYR B 1 175 ? 9.70359 -17.95107 -15.35731 1.000 18.09016 501 TYR B C 1
ATOM 2485 O O . TYR B 1 175 ? 8.92770 -17.84512 -16.31229 1.000 19.26105 501 TYR B O 1
ATOM 2494 N N . GLN B 1 176 ? 9.26732 -18.06058 -14.10186 1.000 17.64270 502 GLN B N 1
ATOM 2495 C CA . GLN B 1 176 ? 7.83426 -18.10693 -13.82390 1.000 20.94399 502 GLN B CA 1
ATOM 2496 C C . GLN B 1 176 ? 7.14501 -16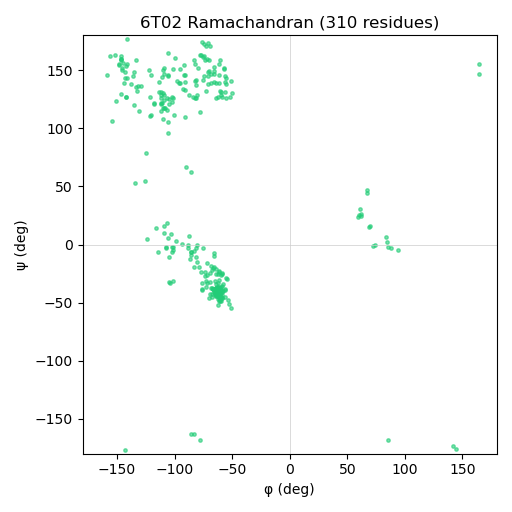.80092 -14.20226 1.000 18.20069 502 GLN B C 1
ATOM 2497 O O . GLN B 1 176 ? 6.05304 -16.81641 -14.78353 1.000 20.42950 502 GLN B O 1
ATOM 2503 N N . VAL B 1 177 ? 7.76949 -15.66088 -13.89523 1.000 16.00971 503 VAL B N 1
ATOM 2504 C CA . VAL B 1 177 ? 7.19527 -14.37562 -14.28534 1.000 16.56797 503 VAL B CA 1
ATOM 2505 C C . VAL B 1 177 ? 7.05701 -14.29057 -15.79878 1.000 15.37130 503 VAL B C 1
ATOM 2506 O O . VAL B 1 177 ? 6.00183 -13.91403 -16.32365 1.000 17.12467 503 VAL B O 1
ATOM 2510 N N . ILE B 1 178 ? 8.12508 -14.62853 -16.52611 1.000 15.67904 504 ILE B N 1
ATOM 2511 C CA . ILE B 1 178 ? 8.07798 -14.54172 -17.98188 1.000 17.76931 504 ILE B CA 1
ATOM 2512 C C . ILE B 1 178 ? 6.95558 -15.41106 -18.53471 1.000 21.60935 504 ILE B C 1
ATOM 2513 O O . ILE B 1 178 ? 6.22600 -15.00594 -19.44922 1.000 23.56920 504 ILE B O 1
ATOM 2518 N N . HIS B 1 179 ? 6.76992 -16.59748 -17.95662 1.000 21.66230 505 HIS B N 1
ATOM 2519 C CA . HIS B 1 179 ? 5.79290 -17.54589 -18.47769 1.000 26.06180 505 HIS B CA 1
ATOM 2520 C C . HIS B 1 179 ? 4.35235 -17.09660 -18.26705 1.000 26.42256 505 HIS B C 1
ATOM 2521 O O . HIS B 1 179 ? 3.47193 -17.52492 -19.02031 1.000 32.18978 505 HIS B O 1
ATOM 2523 N N . LYS B 1 180 ? 4.08396 -16.24905 -17.27618 1.000 25.19324 506 LYS B N 1
ATOM 2524 C CA . LYS B 1 180 ? 2.71779 -15.83075 -16.99129 1.000 23.25749 506 LYS B CA 1
ATOM 2525 C C . LYS B 1 180 ? 2.35649 -14.46972 -17.57604 1.000 27.32488 506 LYS B C 1
ATOM 2526 O O . LYS B 1 180 ? 1.23762 -13.99630 -17.35654 1.000 28.58617 506 LYS B O 1
ATOM 2532 N N . MET B 1 181 ? 3.25688 -13.83471 -18.31862 1.000 19.94591 507 MET B N 1
ATOM 2533 C CA . MET B 1 181 ? 2.93779 -12.56308 -18.95682 1.000 18.53680 507 MET B CA 1
ATOM 2534 C C . MET B 1 181 ? 1.97810 -12.75607 -20.12634 1.000 29.57463 507 MET B C 1
ATOM 2535 O O . MET B 1 181 ? 2.10278 -13.70841 -20.89701 1.000 27.66779 507 MET B O 1
#

CATH classification: 3.10.590.10

GO terms:
  GO:0005634 nucleus (C, IDA)
  GO:0016607 nuclear speck (C, IDA)
  GO:0003723 RNA binding (F, IDA)
  GO:0048024 regulation of mRNA splicing, via spliceosome (P, IDA)
  GO:0006376 mRNA splice site recognition (P, IDA)
  GO:0006406 mRNA export from nucleus (P, IDA)
  GO:0009048 dosage compensation by inactivation of X chromosome (P, IDA)
  GO:1990247 N6-methyladenosine-containing RNA reader activity (F, IDA)
  GO:0005515 protein binding (F, IPI)
  GO:0005654 nucleoplasm (C, TAS)
  GO:0003723 RNA binding (F, HDA)

Radius of gyration: 23.44 Å; Cα contacts (8 Å, |Δi|>4): 600; chains: 2; bounding box: 42×62×62 Å

B-factor: mean 17.0, std 8.14, range [7.11, 50.49]

InterPro domains:
  IPR007275 YTH domain [PF04146] (355-492)
  IPR007275 YTH domain [PS50882] (355-492)
  IPR007275 YTH domain [cd21134] (356-492)
  IPR045168 YTH domain containing protein [PTHR12357] (56-703)

Solvent-accessible surface area: 16492 Å² total; per-residue (Å²): 128,73,85,104,32,98,111,0,2,106,96,5,81,0,2,0,0,55,7,134,38,106,53,17,3,68,50,0,45,87,76,18,18,17,25,16,135,71,108,13,23,129,78,2,20,116,0,60,152,89,21,77,1,1,0,0,0,0,1,6,42,179,34,35,69,0,11,0,2,0,11,1,33,18,43,15,118,139,86,61,99,120,37,162,54,84,206,68,0,40,0,85,7,33,11,8,4,97,119,80,2,44,35,120,82,2,72,90,15,16,1,39,162,23,101,8,86,51,1,74,74,14,76,46,2,37,40,2,38,84,72,8,0,28,82,0,1,59,61,13,36,91,25,160,98,41,86,15,120,103,9,42,123,108,72,124,64,96,125,25,106,94,0,2,124,64,7,74,0,1,0,1,20,7,128,44,96,40,20,4,38,5,0,40,26,109,16,4,20,15,20,128,89,109,14,30,146,72,2,19,115,0,63,150,67,14,112,1,2,0,0,0,0,1,8,88,174,33,36,75,0,5,0,2,0,13,0,36,20,41,14,112,133,87,58,94,103,23,143,25,52,59,92,112,79,53,53,68,104,114,46,25,1,30,0,111,5,38,13,14,4,80,118,78,2,42,38,120,129,2,72,126,22,60,2,52,144,26,138,117,86,50,2,73,75,11,114,46,2,37,30,2,36,81,97,8,0,20,69,0,1,44,61,18,40,109,23,180,80,40,91,26,146,97,5,50,77,103,50

Secondary structure (DSSP, 8-state):
--HHHHHHHTT-EEEEEEES-HHHHHHHHHHTEE---HHHHHHHHHHHHHSS-EEEEEEETTSSEE-EEEEE-S--BSSSS--------BEEEEEEE-S-EEGGGGTT-EEGGGTTEETT---TT-EE-HHHHHHHHHHSPP-TT--THHHHHH-/--HHHHHHHTTEEEEEEEES-HHHHHHHHHHTEE---HHHHHHHHHHHTTSSEEEEEEEETTSSEE-EEEEE-S--BSSSSPP---PPTT--GGG---BEEEEEEE-S-EEGGGSTT-EEGGGTTEETT---TT-EE-HHHHHHHHHHSPP-TT--THHHHHH-

Nearest PDB structures (foldseek):
  6zd8-assembly2_B  TM=9.988E-01  e=1.241E-33  Homo sapiens
  6zd4-assembly1_A  TM=9.979E-01  e=1.712E-33  Homo sapiens
  6t0d-assembly1_A  TM=9.900E-01  e=6.615E-33  Homo sapiens
  6t10-assembly2_B  TM=9.972E-01  e=1.737E-32  Homo sapiens
  6t06-assembly1_A  TM=9.902E-01  e=1.362E-31  Homo sapiens